Protein AF-A0A8C4QD92-F1 (afdb_monomer)

Structure (mmCIF, N/CA/C/O backbone):
data_AF-A0A8C4QD92-F1
#
_entry.id   AF-A0A8C4QD92-F1
#
loop_
_atom_site.group_PDB
_atom_site.id
_atom_site.type_symbol
_atom_site.label_atom_id
_atom_site.label_alt_id
_atom_site.label_comp_id
_atom_site.label_asym_id
_atom_site.label_entity_id
_atom_site.label_seq_id
_atom_site.pdbx_PDB_ins_code
_atom_site.Cartn_x
_atom_site.Cartn_y
_atom_site.Cartn_z
_atom_site.occupancy
_atom_site.B_iso_or_equiv
_atom_site.auth_seq_id
_atom_site.auth_comp_id
_atom_site.auth_asym_id
_atom_site.auth_atom_id
_atom_site.pdbx_PDB_model_num
ATOM 1 N N . ASN A 1 1 ? 3.332 -25.639 14.637 1.00 60.25 1 ASN A N 1
ATOM 2 C CA . ASN A 1 1 ? 2.388 -25.667 13.501 1.00 60.25 1 ASN A CA 1
ATOM 3 C C . ASN A 1 1 ? 2.164 -24.254 13.019 1.00 60.25 1 ASN A C 1
ATOM 5 O O . ASN A 1 1 ? 1.457 -23.514 13.683 1.00 60.25 1 ASN A O 1
ATOM 9 N N . PHE A 1 2 ? 2.824 -23.865 11.932 1.00 73.25 2 PHE A N 1
ATOM 10 C CA . PHE A 1 2 ? 2.636 -22.544 11.339 1.00 73.25 2 PHE A CA 1
ATOM 11 C C . PHE A 1 2 ? 1.500 -22.615 10.319 1.00 73.25 2 PHE A C 1
ATOM 13 O O . PHE A 1 2 ? 1.429 -23.574 9.551 1.00 73.25 2 PHE A O 1
ATOM 20 N N . ILE A 1 3 ? 0.608 -21.626 10.354 1.00 84.44 3 ILE A N 1
ATOM 21 C CA . ILE A 1 3 ? -0.390 -21.390 9.313 1.00 84.44 3 ILE A CA 1
ATOM 22 C C . ILE A 1 3 ? 0.066 -20.144 8.567 1.00 84.44 3 ILE A C 1
ATOM 24 O O . ILE A 1 3 ? 0.320 -19.115 9.191 1.00 84.44 3 ILE A O 1
ATOM 28 N N . PHE A 1 4 ? 0.165 -20.235 7.246 1.00 88.19 4 PHE A N 1
ATOM 29 C CA . PHE A 1 4 ? 0.486 -19.090 6.401 1.00 88.19 4 PHE A CA 1
ATOM 30 C C . PHE A 1 4 ? -0.757 -18.661 5.641 1.00 88.19 4 PHE A C 1
ATOM 32 O O . PHE A 1 4 ? -1.433 -19.493 5.036 1.00 88.19 4 PHE A O 1
ATOM 39 N N . ARG A 1 5 ? -1.051 -17.361 5.671 1.00 91.75 5 ARG A N 1
ATOM 40 C CA . ARG A 1 5 ? -2.141 -16.769 4.900 1.00 91.75 5 ARG A CA 1
ATOM 41 C C . ARG A 1 5 ? -1.607 -15.661 4.015 1.00 91.75 5 ARG A C 1
ATOM 43 O O . ARG A 1 5 ? -0.788 -14.858 4.456 1.00 91.75 5 ARG A O 1
ATOM 50 N N . PHE A 1 6 ? -2.093 -15.602 2.787 1.00 93.25 6 PHE A N 1
ATOM 51 C CA . PHE A 1 6 ? -1.913 -14.442 1.924 1.00 93.25 6 PHE A CA 1
ATOM 52 C C . PHE A 1 6 ? -3.170 -14.218 1.097 1.00 93.25 6 PHE A C 1
ATOM 54 O O . PHE A 1 6 ? -3.975 -15.130 0.902 1.00 93.25 6 PHE A O 1
ATOM 61 N N . CYS A 1 7 ? -3.346 -12.991 0.625 1.00 94.81 7 CYS A N 1
ATOM 62 C CA . CYS A 1 7 ? -4.471 -12.624 -0.213 1.00 94.81 7 CYS A CA 1
ATOM 63 C C . CYS A 1 7 ? -4.004 -11.900 -1.472 1.00 94.81 7 CYS A C 1
ATOM 65 O O . CYS A 1 7 ? -2.962 -11.243 -1.488 1.00 94.81 7 CYS A O 1
ATOM 67 N N . THR A 1 8 ? -4.791 -12.028 -2.533 1.00 95.06 8 THR A N 1
ATOM 68 C CA . THR A 1 8 ? -4.593 -11.304 -3.789 1.00 95.06 8 THR A CA 1
ATOM 69 C C . THR A 1 8 ? -5.887 -10.599 -4.165 1.00 95.06 8 THR A C 1
ATOM 71 O O . THR A 1 8 ? -6.943 -11.227 -4.128 1.00 95.06 8 THR A O 1
ATOM 74 N N . GLY A 1 9 ? -5.810 -9.326 -4.547 1.00 95.88 9 GLY A N 1
ATOM 75 C CA . GLY A 1 9 ? -6.895 -8.631 -5.242 1.00 95.88 9 GLY A CA 1
ATOM 76 C C . GLY A 1 9 ? -6.758 -8.805 -6.754 1.00 95.88 9 GLY A C 1
ATOM 77 O O . GLY A 1 9 ? -5.636 -8.908 -7.255 1.00 95.88 9 GLY A O 1
ATOM 78 N N . ALA A 1 10 ? -7.879 -8.866 -7.467 1.00 95.00 10 ALA A N 1
ATOM 79 C CA . ALA A 1 10 ? -7.906 -9.106 -8.905 1.00 95.00 10 ALA A CA 1
ATOM 80 C C . ALA A 1 10 ? -8.718 -8.055 -9.683 1.00 95.00 10 ALA A C 1
ATOM 82 O O . ALA A 1 10 ? -9.509 -7.282 -9.133 1.00 95.00 10 ALA A O 1
ATOM 83 N N . GLU A 1 11 ? -8.508 -8.049 -11.001 1.00 95.69 11 GLU A N 1
ATOM 84 C CA . GLU A 1 11 ? -9.207 -7.183 -11.959 1.00 95.69 11 GLU A CA 1
ATOM 85 C C . GLU A 1 11 ? -10.691 -7.557 -12.140 1.00 95.69 11 GLU A C 1
ATOM 87 O O . GLU A 1 11 ? -11.514 -6.737 -12.531 1.00 95.69 11 GLU A O 1
ATOM 92 N N . ASP A 1 12 ? -11.072 -8.789 -11.821 1.00 94.69 12 ASP A N 1
ATOM 93 C CA . ASP A 1 12 ? -12.469 -9.234 -11.858 1.00 94.69 12 ASP A CA 1
ATOM 94 C C . ASP A 1 12 ? -13.274 -8.797 -10.616 1.00 94.69 12 ASP A C 1
ATOM 96 O O . ASP A 1 12 ? -14.457 -9.108 -10.507 1.00 94.69 12 ASP A O 1
ATOM 100 N N . GLY A 1 13 ? -12.652 -8.065 -9.683 1.00 95.25 13 GLY A N 1
ATOM 101 C CA . GLY A 1 13 ? -13.271 -7.664 -8.418 1.00 95.25 13 GLY A CA 1
ATOM 102 C C . GLY A 1 13 ? -13.210 -8.739 -7.328 1.00 95.25 13 GLY A C 1
ATOM 103 O O . GLY A 1 13 ? -13.718 -8.522 -6.226 1.00 95.25 13 GLY A O 1
ATOM 104 N N . SER A 1 14 ? -12.583 -9.888 -7.592 1.00 94.88 14 SER A N 1
ATOM 105 C CA . SER A 1 14 ? -12.405 -10.933 -6.587 1.00 94.88 14 SER A CA 1
ATOM 106 C C . SER A 1 14 ? -11.225 -10.640 -5.659 1.00 94.88 14 SER A C 1
ATOM 108 O O . SER A 1 14 ? -10.196 -10.071 -6.044 1.00 94.88 14 SER A O 1
ATOM 110 N N . ILE A 1 15 ? -11.368 -11.072 -4.408 1.00 96.94 15 ILE A N 1
ATOM 111 C CA . ILE A 1 15 ? -10.251 -11.263 -3.484 1.00 96.94 15 ILE A CA 1
ATOM 112 C C . ILE A 1 15 ? -10.079 -12.762 -3.316 1.00 96.94 15 ILE A C 1
ATOM 114 O O . ILE A 1 15 ? -11.041 -13.466 -3.028 1.00 96.94 15 ILE A O 1
ATOM 118 N N . ARG A 1 16 ? -8.858 -13.264 -3.463 1.00 95.38 16 ARG A N 1
ATOM 119 C CA . ARG A 1 16 ? -8.554 -14.682 -3.243 1.00 95.38 16 ARG A CA 1
ATOM 120 C C . ARG A 1 16 ? -7.705 -14.809 -1.994 1.00 95.38 16 ARG A C 1
ATOM 122 O O . ARG A 1 16 ? -6.626 -14.221 -1.929 1.00 95.38 16 ARG A O 1
ATOM 129 N N . LEU A 1 17 ? -8.215 -15.531 -1.005 1.00 95.38 17 LEU A N 1
ATOM 130 C CA . LEU A 1 17 ? -7.549 -15.852 0.248 1.00 95.38 17 LEU A CA 1
ATOM 131 C C . LEU A 1 17 ? -6.987 -17.266 0.155 1.00 95.38 17 LEU A C 1
ATOM 133 O O . LEU A 1 17 ? -7.710 -18.209 -0.153 1.00 95.38 17 LEU A O 1
ATOM 137 N N . PHE A 1 18 ? -5.705 -17.409 0.460 1.00 93.44 18 PHE A N 1
ATOM 138 C CA . PHE A 1 18 ? -5.024 -18.692 0.491 1.00 93.44 18 PHE A CA 1
ATOM 139 C C . PHE A 1 18 ? -4.562 -18.978 1.913 1.00 93.44 18 PHE A C 1
ATOM 141 O O . PHE A 1 18 ? -3.891 -18.140 2.518 1.00 93.44 18 PHE A O 1
ATOM 148 N N . THR A 1 19 ? -4.898 -20.157 2.436 1.00 90.81 19 THR A N 1
ATOM 149 C CA . THR A 1 19 ? -4.467 -20.630 3.758 1.00 90.81 19 THR A CA 1
ATOM 150 C C . THR A 1 19 ? -3.690 -21.927 3.608 1.00 90.81 19 THR A C 1
ATOM 152 O O . THR A 1 19 ? -4.209 -22.897 3.069 1.00 90.81 19 THR A O 1
ATOM 155 N N . TYR A 1 20 ? -2.462 -21.962 4.119 1.00 89.62 20 TYR A N 1
ATOM 156 C CA . TYR A 1 20 ? -1.594 -23.136 4.100 1.00 89.62 20 TYR A CA 1
ATOM 157 C C . TYR A 1 20 ? -1.368 -23.649 5.513 1.00 89.62 20 TYR A C 1
ATOM 159 O O . TYR A 1 20 ? -0.882 -22.919 6.381 1.00 89.62 20 TYR A O 1
ATOM 167 N N . GLY A 1 21 ? -1.719 -24.915 5.727 1.00 85.50 21 GLY A N 1
ATOM 168 C CA . GLY A 1 21 ? -1.465 -25.612 6.981 1.00 85.50 21 GLY A CA 1
ATOM 169 C C . GLY A 1 21 ? -0.056 -26.221 7.065 1.00 85.50 21 GLY A C 1
ATOM 170 O O . GLY A 1 21 ? 0.696 -26.217 6.089 1.00 85.50 21 GLY A O 1
ATOM 171 N N . PRO A 1 22 ? 0.289 -26.834 8.212 1.00 79.88 22 PRO A N 1
ATOM 172 C CA . PRO A 1 22 ? 1.579 -27.499 8.432 1.00 79.88 22 PRO A CA 1
ATOM 173 C C . PRO A 1 22 ? 1.865 -28.646 7.452 1.00 79.88 22 PRO A C 1
ATOM 175 O O . PRO A 1 22 ? 3.020 -28.972 7.202 1.00 79.88 22 PRO A O 1
ATOM 178 N N . SER A 1 23 ? 0.814 -29.256 6.902 1.00 80.31 23 SER A N 1
ATOM 179 C CA . SER A 1 23 ? 0.865 -30.309 5.882 1.00 80.31 23 SER A CA 1
ATOM 180 C C . SER A 1 23 ? 1.231 -29.798 4.484 1.00 80.31 23 SER A C 1
ATOM 182 O O . SER A 1 23 ? 1.396 -30.606 3.576 1.00 80.31 23 SER A O 1
ATOM 184 N N . GLY A 1 24 ? 1.312 -28.477 4.277 1.00 73.88 24 GLY A N 1
ATOM 185 C CA . GLY A 1 24 ? 1.542 -27.866 2.963 1.00 73.88 24 GLY A CA 1
ATOM 186 C C . GLY A 1 24 ? 0.324 -27.892 2.033 1.00 73.88 24 GLY A C 1
ATOM 187 O O . GLY A 1 24 ? 0.405 -27.406 0.907 1.00 73.88 24 GLY A O 1
ATOM 188 N N . THR A 1 25 ? -0.814 -28.422 2.487 1.00 72.25 25 THR A N 1
ATOM 189 C CA . THR A 1 25 ? -2.081 -28.364 1.751 1.00 72.25 25 THR A CA 1
ATOM 190 C C . THR A 1 25 ? -2.674 -26.965 1.884 1.00 72.25 25 THR A C 1
ATOM 192 O O . THR A 1 25 ? -2.880 -26.481 3.000 1.00 72.25 25 THR A O 1
ATOM 195 N N . GLY A 1 26 ? -2.891 -26.313 0.742 1.00 77.81 26 GLY A N 1
ATOM 196 C CA . GLY A 1 26 ? -3.483 -24.984 0.657 1.00 77.81 26 GLY A CA 1
ATOM 197 C C . GLY A 1 26 ? -4.977 -25.058 0.364 1.00 77.81 26 GLY A C 1
ATOM 198 O O . GLY A 1 26 ? -5.382 -25.768 -0.554 1.00 77.81 26 GLY A O 1
ATOM 199 N N . GLU A 1 27 ? -5.777 -24.304 1.107 1.00 81.62 27 GLU A N 1
ATOM 200 C CA . GLU A 1 27 ? -7.180 -24.039 0.784 1.00 81.62 27 GLU A CA 1
ATOM 201 C C . GLU A 1 27 ? -7.303 -22.624 0.215 1.00 81.62 27 GLU A C 1
ATOM 203 O O . GLU A 1 27 ? -6.711 -21.675 0.740 1.00 81.62 27 GLU A O 1
ATOM 208 N N . GLY A 1 28 ? -8.034 -22.503 -0.893 1.00 88.56 28 GLY A N 1
ATOM 209 C CA . GLY A 1 28 ? -8.314 -21.237 -1.558 1.00 88.56 28 GLY A CA 1
ATOM 210 C C . GLY A 1 28 ? -9.779 -20.864 -1.389 1.00 88.56 28 GLY A C 1
ATOM 211 O O . GLY A 1 28 ? -10.657 -21.684 -1.651 1.00 88.56 28 GLY A O 1
ATOM 212 N N . GLN A 1 29 ? -10.035 -19.625 -0.989 1.00 92.44 29 GLN A N 1
ATOM 213 C CA . GLN A 1 29 ? -11.373 -19.064 -0.885 1.00 92.44 29 GLN A CA 1
ATOM 214 C C . GLN A 1 29 ? -11.468 -17.775 -1.695 1.00 92.44 29 GLN A C 1
ATOM 216 O O . GLN A 1 29 ? -10.584 -16.922 -1.636 1.00 92.44 29 GLN A O 1
ATOM 221 N N . GLU A 1 30 ? -12.563 -17.623 -2.430 1.00 94.12 30 GLU A N 1
ATOM 222 C CA . GLU A 1 30 ? -12.890 -16.384 -3.125 1.00 94.12 30 GLU A CA 1
ATOM 223 C C . GLU A 1 30 ? -13.849 -15.543 -2.274 1.00 94.12 30 GLU A C 1
ATOM 225 O O . GLU A 1 30 ? -14.894 -16.025 -1.834 1.00 94.12 30 GLU A O 1
ATOM 230 N N . LEU A 1 31 ? -13.487 -14.284 -2.033 1.00 94.38 31 LEU A N 1
ATOM 231 C CA . LEU A 1 31 ? -14.323 -13.282 -1.380 1.00 94.38 31 LEU A CA 1
ATOM 232 C C . LEU A 1 31 ? -14.824 -12.330 -2.472 1.00 94.38 31 LEU A C 1
ATOM 234 O O . LEU A 1 31 ? -14.075 -11.498 -2.995 1.00 94.38 31 LEU A O 1
ATOM 238 N N . GLY A 1 32 ? -16.086 -12.505 -2.859 1.00 89.44 32 GLY A N 1
ATOM 239 C CA . GLY A 1 32 ? -16.739 -11.706 -3.891 1.00 89.44 32 GLY A CA 1
ATOM 240 C C . GLY A 1 32 ? -17.463 -10.493 -3.313 1.00 89.44 32 GLY A C 1
ATOM 241 O O . GLY A 1 32 ? -18.055 -10.558 -2.238 1.00 89.44 32 GLY A O 1
ATOM 242 N N . GLY A 1 33 ? -17.467 -9.382 -4.050 1.00 90.44 33 GLY A N 1
ATOM 243 C CA . GLY A 1 33 ? -18.333 -8.239 -3.749 1.00 90.44 33 GLY A CA 1
ATOM 244 C C . GLY A 1 33 ? -17.854 -6.910 -4.315 1.00 90.44 33 GLY A C 1
ATOM 245 O O . GLY A 1 33 ? -18.690 -6.031 -4.543 1.00 90.44 33 GLY A O 1
ATOM 246 N N . HIS A 1 34 ? -16.555 -6.745 -4.584 1.00 97.12 34 HIS A N 1
ATOM 247 C CA . HIS A 1 34 ? -16.123 -5.597 -5.375 1.00 97.12 34 HIS A CA 1
ATOM 248 C C . HIS A 1 34 ? -16.631 -5.729 -6.814 1.00 97.12 34 HIS A C 1
ATOM 250 O O . HIS A 1 34 ? -16.659 -6.818 -7.379 1.00 97.12 34 HIS A O 1
ATOM 256 N N . ARG A 1 35 ? -17.083 -4.615 -7.398 1.00 97.12 35 ARG A N 1
ATOM 257 C CA . ARG A 1 35 ? -17.650 -4.592 -8.766 1.00 97.12 35 ARG A CA 1
ATOM 258 C C . ARG A 1 35 ? -16.629 -4.267 -9.855 1.00 97.12 35 ARG A C 1
ATOM 260 O O . ARG A 1 35 ? -16.933 -4.421 -11.031 1.00 97.12 35 ARG A O 1
ATOM 267 N N . PHE A 1 36 ? -15.465 -3.768 -9.455 1.00 97.12 36 PHE A N 1
ATOM 268 C CA . PHE A 1 36 ? -14.344 -3.395 -10.315 1.00 97.12 36 PHE A CA 1
ATOM 269 C C . PHE A 1 36 ? -13.033 -3.771 -9.614 1.00 97.12 36 PHE A C 1
ATOM 271 O O . PHE A 1 36 ? -13.064 -4.379 -8.544 1.00 97.12 36 PHE A O 1
ATOM 278 N N . PHE A 1 37 ? -11.903 -3.378 -10.204 1.00 97.62 37 PHE A N 1
ATOM 279 C CA . PHE A 1 37 ? -10.550 -3.695 -9.747 1.00 97.62 37 PHE A CA 1
ATOM 280 C C . PHE A 1 37 ? -10.378 -3.539 -8.237 1.00 97.62 37 PHE A C 1
ATOM 282 O O . PHE A 1 37 ? -10.659 -2.475 -7.676 1.00 97.62 37 PHE A O 1
ATOM 289 N N . VAL A 1 38 ? -9.887 -4.600 -7.591 1.00 98.38 38 VAL A N 1
ATOM 290 C CA . VAL A 1 38 ? -9.432 -4.541 -6.202 1.00 98.38 38 VAL A CA 1
ATOM 291 C C . VAL A 1 38 ? -8.002 -4.021 -6.199 1.00 98.38 38 VAL A C 1
ATOM 293 O O . VAL A 1 38 ? -7.074 -4.715 -6.609 1.00 98.38 38 VAL A O 1
ATOM 296 N N . ASN A 1 39 ? -7.822 -2.794 -5.723 1.00 97.50 39 ASN A N 1
ATOM 297 C CA . ASN A 1 39 ? -6.541 -2.096 -5.788 1.00 97.50 39 ASN A CA 1
ATOM 298 C C . ASN A 1 39 ? -5.635 -2.425 -4.597 1.00 97.50 39 ASN A C 1
ATOM 300 O O . ASN A 1 39 ? -4.413 -2.436 -4.734 1.00 97.50 39 ASN A O 1
ATOM 304 N N . ALA A 1 40 ? -6.214 -2.685 -3.422 1.00 97.62 40 ALA A N 1
ATOM 305 C CA . ALA A 1 40 ? -5.450 -3.043 -2.234 1.00 97.62 40 ALA A CA 1
ATOM 306 C C . ALA A 1 40 ? -6.253 -3.918 -1.271 1.00 97.62 40 ALA A C 1
ATOM 308 O O . ALA A 1 40 ? -7.476 -3.807 -1.165 1.00 97.62 40 ALA A O 1
ATOM 309 N N . VAL A 1 41 ? -5.518 -4.758 -0.545 1.00 97.50 41 VAL A N 1
ATOM 310 C CA . VAL A 1 41 ? -6.004 -5.648 0.510 1.00 97.50 41 VAL A CA 1
ATOM 311 C C . VAL A 1 41 ? -5.030 -5.598 1.687 1.00 97.50 41 VAL A C 1
ATOM 313 O O . VAL A 1 41 ? -3.817 -5.532 1.481 1.00 97.50 41 VAL A O 1
ATOM 316 N N . ALA A 1 42 ? -5.542 -5.613 2.916 1.00 96.19 42 ALA A N 1
ATOM 317 C CA . ALA A 1 42 ? -4.732 -5.579 4.131 1.00 96.19 42 ALA A CA 1
ATOM 318 C C . ALA A 1 42 ? -5.343 -6.454 5.229 1.00 96.19 42 ALA A C 1
ATOM 320 O O . ALA A 1 42 ? -6.520 -6.308 5.563 1.00 96.19 42 ALA A O 1
ATOM 321 N N . PHE A 1 43 ? -4.530 -7.330 5.819 1.00 95.81 43 PHE A N 1
ATOM 322 C CA . PHE A 1 43 ? -4.911 -8.067 7.022 1.00 95.81 43 PHE A CA 1
ATOM 323 C C . PHE A 1 43 ? -4.933 -7.144 8.238 1.00 95.81 43 PHE A C 1
ATOM 325 O O . PHE A 1 43 ? -4.095 -6.249 8.368 1.00 95.81 43 PHE A O 1
ATOM 332 N N . GLU A 1 44 ? -5.891 -7.397 9.121 1.00 94.19 44 GLU A N 1
ATOM 333 C CA . GLU A 1 44 ? -5.915 -6.849 10.472 1.00 94.19 44 GLU A CA 1
ATOM 334 C C . GLU A 1 44 ? -4.648 -7.317 11.223 1.00 94.19 44 GLU A C 1
ATOM 336 O O . GLU A 1 44 ? -4.319 -8.503 11.172 1.00 94.19 44 GLU A O 1
ATOM 341 N N . PRO A 1 45 ? -3.870 -6.407 11.832 1.00 89.12 45 PRO A N 1
ATOM 342 C CA . PRO A 1 45 ? -2.489 -6.689 12.221 1.00 89.12 45 PRO A CA 1
ATOM 343 C C . PRO A 1 45 ? -2.335 -7.447 13.545 1.00 89.12 45 PRO A C 1
ATOM 345 O O . PRO A 1 45 ? -1.246 -7.959 13.795 1.00 89.12 45 PRO A O 1
ATOM 348 N N . THR A 1 46 ? -3.367 -7.505 14.392 1.00 87.06 46 THR A N 1
ATOM 349 C CA . THR A 1 46 ? -3.293 -8.105 15.735 1.00 87.06 46 THR A CA 1
ATOM 350 C C . THR A 1 46 ? -3.591 -9.598 15.686 1.00 87.06 46 THR A C 1
ATOM 352 O O . THR A 1 46 ? -2.733 -10.410 16.021 1.00 87.06 46 THR A O 1
ATOM 355 N N . GLU A 1 47 ? -4.789 -9.970 15.233 1.00 87.25 47 GLU A N 1
ATOM 356 C CA . GLU A 1 47 ? -5.266 -11.359 15.218 1.00 87.25 47 GLU A CA 1
ATOM 357 C C . GLU A 1 47 ? -5.267 -11.955 13.801 1.00 87.25 47 GLU A C 1
ATOM 359 O O . GLU A 1 47 ? -5.329 -13.176 13.624 1.00 87.25 47 GLU A O 1
ATOM 364 N N . GLY A 1 48 ? -5.224 -11.111 12.764 1.00 90.25 48 GLY A N 1
ATOM 365 C CA . GLY A 1 48 ? -5.208 -11.549 11.369 1.00 90.25 48 GLY A CA 1
ATOM 366 C C . GLY A 1 48 ? -6.511 -12.210 10.928 1.00 90.25 48 GLY A C 1
ATOM 367 O O . 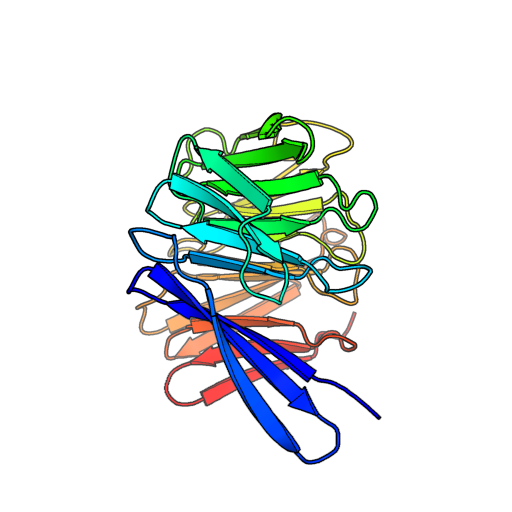GLY A 1 48 ? -6.499 -12.985 9.972 1.00 90.25 48 GLY A O 1
ATOM 368 N N . GLN A 1 49 ? -7.619 -11.942 11.628 1.00 91.62 49 GLN A N 1
ATOM 369 C CA . GLN A 1 49 ? -8.930 -12.573 11.395 1.00 91.62 49 GLN A CA 1
ATOM 370 C C . GLN A 1 49 ? -9.843 -11.754 10.480 1.00 91.62 49 GLN A C 1
ATOM 372 O O . GLN A 1 49 ? -10.940 -12.195 10.129 1.00 91.62 49 GLN A O 1
ATOM 377 N N . GLN A 1 50 ? -9.411 -10.549 10.117 1.00 94.69 50 GLN A N 1
ATOM 378 C CA . GLN A 1 50 ? -10.152 -9.663 9.236 1.00 94.69 50 GLN A CA 1
ATOM 379 C C . GLN A 1 50 ? -9.269 -9.168 8.094 1.00 94.69 50 GLN A C 1
ATOM 3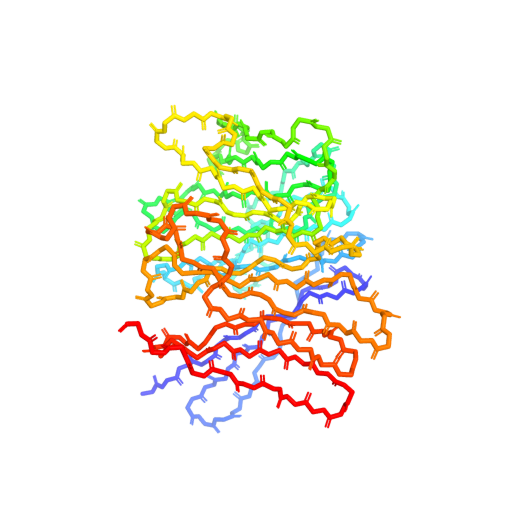81 O O . GLN A 1 50 ? -8.047 -9.059 8.216 1.00 94.69 50 GLN A O 1
ATOM 386 N N . LEU A 1 51 ? -9.917 -8.863 6.977 1.00 96.62 51 LEU A N 1
ATOM 387 C CA . LEU A 1 51 ? -9.323 -8.251 5.799 1.00 96.62 51 LEU A CA 1
ATOM 388 C C . LEU A 1 51 ? -10.046 -6.944 5.507 1.00 96.62 51 LEU A C 1
ATOM 390 O O . LEU A 1 51 ? -11.272 -6.904 5.507 1.00 96.62 51 LEU A O 1
ATOM 394 N N . ALA A 1 52 ? -9.293 -5.895 5.209 1.00 97.38 52 ALA A N 1
ATOM 395 C CA . ALA A 1 52 ? -9.811 -4.681 4.600 1.00 97.38 52 ALA A CA 1
ATOM 396 C C . ALA A 1 52 ? -9.437 -4.673 3.119 1.00 97.38 52 ALA A C 1
ATOM 398 O O . ALA A 1 52 ? -8.324 -5.061 2.758 1.00 97.38 52 ALA A O 1
ATOM 399 N N . SER A 1 53 ? -10.341 -4.215 2.262 1.00 98.25 53 SER A N 1
ATOM 400 C CA . SER A 1 53 ? -10.084 -4.067 0.833 1.00 98.25 53 SER A CA 1
ATOM 401 C C . SER A 1 53 ? -10.673 -2.782 0.280 1.00 98.25 53 SER A C 1
ATOM 403 O O . SER A 1 53 ? -11.665 -2.261 0.796 1.00 98.25 53 SER A O 1
ATOM 405 N N . VAL A 1 54 ? -10.050 -2.273 -0.779 1.00 98.38 54 VAL A N 1
ATOM 406 C CA . VAL A 1 54 ? -10.511 -1.093 -1.516 1.00 98.38 54 VAL A CA 1
ATOM 407 C C . VAL A 1 54 ? -10.318 -1.282 -3.014 1.00 98.38 54 VAL A C 1
ATOM 409 O O . VAL A 1 54 ? -9.409 -1.994 -3.448 1.00 98.38 54 VAL A O 1
ATOM 412 N N . GLY A 1 55 ? -11.157 -0.621 -3.810 1.00 97.81 55 GLY A N 1
ATOM 413 C CA . GLY A 1 55 ? -11.121 -0.762 -5.261 1.00 97.81 55 GLY A CA 1
ATOM 414 C C . GLY A 1 55 ? -11.711 0.406 -6.043 1.00 97.81 55 GLY A C 1
ATOM 415 O O . GLY A 1 55 ? -12.145 1.425 -5.490 1.00 97.81 55 GLY A O 1
ATOM 416 N N . ASP A 1 56 ? -11.749 0.227 -7.362 1.00 98.12 56 ASP A N 1
ATOM 417 C CA . ASP A 1 56 ? -12.274 1.202 -8.326 1.00 98.12 56 ASP A CA 1
ATOM 418 C C . ASP A 1 56 ? -13.803 1.325 -8.305 1.00 98.12 56 ASP A C 1
ATOM 420 O O . ASP A 1 56 ? -14.373 2.274 -8.844 1.00 98.12 56 ASP A O 1
ATOM 424 N N . ASP A 1 57 ? -14.486 0.426 -7.598 1.00 97.88 57 ASP A N 1
ATOM 425 C CA . ASP A 1 57 ? -15.910 0.567 -7.292 1.00 97.88 57 ASP A CA 1
ATOM 426 C C . ASP A 1 57 ? -16.216 1.595 -6.207 1.00 97.88 57 ASP A C 1
ATOM 428 O O . ASP A 1 57 ? -17.393 1.810 -5.900 1.00 97.88 57 ASP A O 1
ATOM 432 N N . ARG A 1 58 ? -15.173 2.276 -5.708 1.00 97.69 58 ARG A N 1
ATOM 433 C CA . ARG A 1 58 ? -15.251 3.335 -4.701 1.00 97.69 58 ARG A CA 1
ATOM 434 C C . ARG A 1 58 ? -15.905 2.826 -3.426 1.00 97.69 58 ARG A C 1
ATOM 436 O O . ARG A 1 58 ? -16.717 3.516 -2.818 1.00 97.69 58 ARG A O 1
ATOM 443 N N . THR A 1 59 ? -15.565 1.607 -3.030 1.00 97.50 59 THR A N 1
ATOM 444 C CA . THR A 1 59 ? -15.968 1.049 -1.742 1.00 97.50 59 THR A CA 1
ATOM 445 C C . THR A 1 59 ? -14.748 0.630 -0.943 1.00 97.50 59 THR A C 1
ATOM 447 O O . THR A 1 59 ? -13.721 0.239 -1.504 1.00 97.50 59 THR A O 1
ATOM 450 N N . CYS A 1 60 ? -14.874 0.719 0.377 1.00 97.44 60 CYS A N 1
ATOM 451 C CA . CYS A 1 60 ? -14.043 -0.039 1.292 1.00 97.44 60 CYS A CA 1
ATOM 452 C C . CYS A 1 60 ? -14.894 -1.138 1.919 1.00 97.44 60 CYS A C 1
ATOM 454 O O . CYS A 1 60 ? -16.046 -0.902 2.297 1.00 97.44 60 CYS A O 1
ATOM 456 N N . ARG A 1 61 ? -14.338 -2.346 1.990 1.00 97.44 61 ARG A N 1
ATOM 457 C CA . ARG A 1 61 ? -15.017 -3.530 2.513 1.00 97.44 61 ARG A CA 1
ATOM 458 C C . ARG A 1 61 ? -14.166 -4.191 3.580 1.00 97.44 61 ARG A C 1
ATOM 460 O O . ARG A 1 61 ? -12.952 -4.298 3.421 1.00 97.44 61 ARG A O 1
ATOM 467 N N . ILE A 1 62 ? -14.826 -4.645 4.639 1.00 96.94 62 ILE A N 1
ATOM 468 C CA . ILE A 1 62 ? -14.232 -5.441 5.709 1.00 96.94 62 ILE A CA 1
ATOM 469 C C . ILE A 1 62 ? -14.801 -6.849 5.633 1.00 96.94 62 ILE A C 1
ATOM 471 O O . ILE A 1 62 ? -16.019 -7.025 5.548 1.00 96.94 62 ILE A O 1
ATOM 475 N N . TRP A 1 63 ? -13.918 -7.835 5.684 1.00 96.19 63 TRP A N 1
ATOM 476 C CA . TRP A 1 63 ? -14.236 -9.248 5.547 1.00 96.19 63 TRP A CA 1
ATOM 477 C C . TRP A 1 63 ? -13.735 -10.015 6.755 1.00 96.19 63 TRP A C 1
ATOM 479 O O . TRP A 1 63 ? -12.640 -9.752 7.249 1.00 96.19 63 TRP A O 1
ATOM 489 N N . THR A 1 64 ? -14.499 -11.000 7.192 1.00 94.69 64 THR A N 1
ATOM 490 C CA . THR A 1 64 ? -13.962 -12.137 7.939 1.00 94.69 64 THR A CA 1
ATOM 491 C C . THR A 1 64 ? -13.272 -13.115 6.990 1.00 94.69 64 THR A C 1
ATOM 493 O O . THR A 1 64 ? -13.508 -13.115 5.779 1.00 94.69 64 THR A O 1
ATOM 496 N N . LEU A 1 65 ? -12.415 -13.978 7.539 1.00 91.50 65 LEU A N 1
ATOM 497 C CA . LEU A 1 65 ? -11.704 -14.984 6.743 1.00 91.50 65 LEU A CA 1
ATOM 498 C C . LEU A 1 65 ? -12.604 -16.077 6.157 1.00 91.50 65 LEU A C 1
ATOM 500 O O . LEU A 1 65 ? -12.174 -16.742 5.228 1.00 91.50 65 LEU A O 1
ATOM 504 N N . ASP A 1 66 ? -13.821 -16.256 6.672 1.00 90.00 66 ASP A N 1
ATOM 505 C CA . ASP A 1 66 ? -14.834 -17.164 6.116 1.00 90.00 66 ASP A CA 1
ATOM 506 C C . ASP A 1 66 ? -15.643 -16.522 4.970 1.00 90.00 66 ASP A C 1
ATOM 508 O O . ASP A 1 66 ? -16.560 -17.146 4.437 1.00 90.00 66 ASP A O 1
ATOM 512 N N . GLY A 1 67 ? -15.286 -15.305 4.541 1.00 89.00 67 GLY A N 1
ATOM 513 C CA . GLY A 1 67 ? -15.863 -14.632 3.374 1.00 89.00 67 GLY A CA 1
ATOM 514 C C . GLY A 1 67 ? -17.100 -13.790 3.643 1.00 89.00 67 GLY A C 1
ATOM 515 O O . GLY A 1 67 ? -17.690 -13.265 2.697 1.00 89.00 67 GLY A O 1
ATOM 516 N N . VAL A 1 68 ? -17.480 -13.591 4.905 1.00 93.00 68 VAL A N 1
ATOM 517 C CA . VAL A 1 68 ? -18.575 -12.680 5.251 1.00 93.00 68 VAL A CA 1
ATOM 518 C C . VAL A 1 68 ? -18.088 -11.230 5.211 1.00 93.00 68 VAL A C 1
ATOM 520 O O . VAL A 1 68 ? -17.115 -10.851 5.861 1.00 93.00 68 VAL A O 1
ATOM 523 N N . SER A 1 69 ? -18.794 -10.377 4.465 1.00 93.44 69 SER A N 1
ATOM 524 C CA . SER A 1 69 ? -18.569 -8.929 4.516 1.00 93.44 69 SER A CA 1
ATOM 525 C C . SER A 1 69 ? -19.210 -8.358 5.786 1.00 93.44 69 SER A C 1
ATOM 527 O O . SER A 1 69 ? -20.434 -8.302 5.892 1.00 93.44 69 SER A O 1
ATOM 529 N N . LYS A 1 70 ? -18.388 -7.943 6.758 1.00 93.38 70 LYS A N 1
ATOM 530 C CA . LYS A 1 70 ? -18.842 -7.328 8.020 1.00 93.38 70 LYS A CA 1
ATOM 531 C C . LYS A 1 70 ? -19.269 -5.878 7.848 1.00 93.38 70 LYS A C 1
ATOM 533 O O . LYS A 1 70 ? -20.174 -5.417 8.532 1.00 93.38 70 LYS A O 1
ATOM 538 N N . ALA A 1 71 ? -18.577 -5.158 6.973 1.00 93.62 71 ALA A N 1
ATOM 539 C CA . ALA A 1 71 ? -18.848 -3.759 6.698 1.00 93.62 71 ALA A CA 1
ATOM 540 C C . ALA A 1 71 ? -18.542 -3.443 5.237 1.00 93.62 71 ALA A C 1
ATOM 542 O O . ALA A 1 71 ? -17.623 -4.003 4.633 1.00 93.62 71 ALA A O 1
ATOM 543 N N . CYS A 1 72 ? -19.311 -2.517 4.679 1.00 95.00 72 CYS A N 1
ATOM 544 C CA . CYS A 1 72 ? -19.097 -1.968 3.353 1.00 95.00 72 CYS A CA 1
ATOM 545 C C . CYS A 1 72 ? -19.566 -0.519 3.368 1.00 95.00 72 CYS A C 1
ATOM 547 O O . CYS A 1 72 ? -20.745 -0.259 3.611 1.00 95.00 72 CYS A O 1
ATOM 549 N N . PHE A 1 73 ? -18.665 0.416 3.088 1.00 95.38 73 PHE A N 1
ATOM 550 C CA . PHE A 1 73 ? -18.998 1.836 3.051 1.00 95.38 73 PHE A CA 1
ATOM 551 C C . PHE A 1 73 ? -18.440 2.510 1.791 1.00 95.38 73 PHE A C 1
ATOM 553 O O . PHE A 1 73 ? -17.421 2.073 1.239 1.00 95.38 73 PHE A O 1
ATOM 560 N N . PRO A 1 74 ? -19.135 3.544 1.282 1.00 96.19 74 PRO A N 1
ATOM 561 C CA . PRO A 1 74 ? -18.720 4.240 0.077 1.00 96.19 74 PRO A CA 1
ATOM 562 C C . PRO A 1 74 ? -17.523 5.157 0.348 1.00 96.19 74 PRO A C 1
ATOM 564 O O . PRO A 1 74 ? -17.446 5.846 1.365 1.00 96.19 74 PRO A O 1
ATOM 567 N N . LEU A 1 75 ? -16.618 5.205 -0.620 1.00 96.75 75 LEU A N 1
ATOM 568 C CA . LEU A 1 75 ? -15.525 6.163 -0.714 1.00 96.75 75 LEU A CA 1
ATOM 569 C C . LEU A 1 75 ? -15.918 7.288 -1.672 1.00 96.75 75 LEU A C 1
ATOM 571 O O . LEU A 1 75 ? -16.755 7.115 -2.564 1.00 96.75 75 LEU A O 1
ATOM 575 N N . LYS A 1 76 ? -15.290 8.457 -1.520 1.00 95.81 76 LYS A N 1
ATOM 576 C CA . LYS A 1 76 ? -15.557 9.590 -2.419 1.00 95.81 76 LYS A CA 1
ATOM 577 C C . LYS A 1 76 ? -14.962 9.331 -3.809 1.00 95.81 76 LYS A C 1
ATOM 579 O O . LYS A 1 76 ? -15.585 9.640 -4.827 1.00 95.81 76 LYS A O 1
ATOM 584 N N . PHE A 1 77 ? -13.782 8.724 -3.845 1.00 96.69 77 PHE A N 1
ATOM 585 C CA . PHE A 1 77 ? -13.044 8.341 -5.043 1.00 96.69 77 PHE A CA 1
ATOM 586 C C . PHE A 1 77 ? -12.501 6.912 -4.914 1.00 96.69 77 PHE A C 1
ATOM 588 O O . PHE A 1 77 ? -12.657 6.269 -3.879 1.00 96.69 77 PHE A O 1
ATOM 595 N N . SER A 1 78 ? -11.889 6.387 -5.981 1.00 97.81 78 SER A N 1
ATOM 596 C CA . SER A 1 78 ? -11.315 5.036 -5.965 1.00 97.81 78 SER A CA 1
ATOM 597 C C . SER A 1 78 ? -10.257 4.916 -4.873 1.00 97.81 78 SER A C 1
ATOM 599 O O . SER A 1 78 ? -9.335 5.737 -4.820 1.00 97.81 78 SER A O 1
ATOM 601 N N . GLY A 1 79 ? -10.374 3.896 -4.026 1.00 97.88 79 GLY A N 1
ATOM 602 C CA . GLY A 1 79 ? -9.346 3.590 -3.038 1.00 97.88 79 GLY A CA 1
ATOM 603 C C . GLY A 1 79 ? -8.162 2.897 -3.707 1.00 97.88 79 GLY A C 1
ATOM 604 O O . GLY A 1 79 ? -8.357 2.018 -4.544 1.00 97.88 79 GLY A O 1
ATOM 605 N N . ILE A 1 80 ? -6.944 3.307 -3.364 1.00 97.81 80 ILE A N 1
ATOM 606 C CA . ILE A 1 80 ? -5.690 2.802 -3.953 1.00 97.81 80 ILE A CA 1
ATOM 607 C C . ILE A 1 80 ? -4.799 2.081 -2.938 1.00 97.81 80 ILE A C 1
ATOM 609 O O . ILE A 1 80 ? -3.904 1.334 -3.317 1.00 97.81 80 ILE A O 1
ATOM 613 N N . SER A 1 81 ? -5.005 2.331 -1.646 1.00 97.88 81 SER A N 1
ATOM 614 C CA . SER A 1 81 ? -4.277 1.696 -0.549 1.00 97.88 81 SER A CA 1
ATOM 615 C C . SER A 1 81 ? -5.158 1.707 0.692 1.00 97.88 81 SER A C 1
ATOM 617 O O . SER A 1 81 ? -5.947 2.635 0.883 1.00 97.88 81 SER A O 1
ATOM 619 N N . VAL A 1 82 ? -5.026 0.685 1.528 1.00 97.69 82 VAL A N 1
ATOM 620 C CA . VAL A 1 82 ? -5.742 0.566 2.799 1.00 97.69 82 VAL A CA 1
ATOM 621 C C . VAL A 1 82 ? -4.819 -0.030 3.853 1.00 97.69 82 VAL A C 1
ATOM 623 O O . VAL A 1 82 ? -3.989 -0.884 3.537 1.00 97.69 82 VAL A O 1
ATOM 626 N N . CYS A 1 83 ? -4.947 0.409 5.100 1.00 95.25 83 CYS A N 1
ATOM 627 C CA . CYS A 1 83 ? -4.375 -0.284 6.248 1.00 95.25 83 CYS A CA 1
ATOM 628 C C . CYS A 1 83 ? -5.242 -0.131 7.486 1.00 95.25 83 CYS A C 1
ATOM 630 O O . CYS A 1 83 ? -6.089 0.752 7.578 1.00 95.25 83 CYS A O 1
ATOM 632 N N . TRP A 1 84 ? -4.943 -0.963 8.467 1.00 94.44 84 TRP A N 1
ATOM 633 C CA . TRP A 1 84 ? -5.454 -0.850 9.820 1.00 94.44 84 TRP A CA 1
ATOM 634 C C . TRP A 1 84 ? -4.525 0.033 10.646 1.00 94.44 84 TRP A C 1
ATOM 636 O O . TRP A 1 84 ? -3.309 0.024 10.420 1.00 94.44 84 TRP A O 1
ATOM 646 N N . LEU A 1 85 ? -5.072 0.772 11.610 1.00 90.81 85 LEU A N 1
ATOM 647 C CA . LEU A 1 85 ? -4.243 1.314 12.679 1.00 90.81 85 LEU A CA 1
ATOM 648 C C . LEU A 1 85 ? -3.900 0.181 13.639 1.00 90.81 85 LEU A C 1
ATOM 650 O O . LEU A 1 85 ? -4.769 -0.424 14.253 1.00 90.81 85 LEU A O 1
ATOM 654 N N . SER A 1 86 ? -2.613 -0.107 13.785 1.00 83.94 86 SER A N 1
ATOM 655 C CA . SER A 1 86 ? -2.137 -1.186 14.655 1.00 83.94 86 SER A CA 1
ATOM 656 C C . SER A 1 86 ? -2.414 -0.945 16.141 1.00 83.94 86 SER A C 1
ATOM 658 O O . SER A 1 86 ? -2.486 -1.898 16.906 1.00 83.94 86 SER A O 1
ATOM 660 N N . ASN A 1 87 ? -2.576 0.311 16.561 1.00 85.38 87 ASN A N 1
ATOM 661 C CA . ASN A 1 87 ? -2.949 0.677 17.927 1.00 85.38 87 ASN A CA 1
ATOM 662 C C . ASN A 1 87 ? -4.469 0.759 18.149 1.00 85.38 87 ASN A C 1
ATOM 664 O O . ASN A 1 87 ? -4.890 0.942 19.288 1.00 85.38 87 ASN A O 1
ATOM 668 N N . ASP A 1 88 ? -5.272 0.672 17.088 1.00 88.50 88 ASP A N 1
ATOM 669 C CA . ASP A 1 88 ? -6.731 0.765 17.143 1.00 88.50 88 ASP A CA 1
ATOM 670 C C . ASP A 1 88 ? -7.343 0.028 15.933 1.00 88.50 88 ASP A C 1
ATOM 672 O O . ASP A 1 88 ? -7.586 0.643 14.888 1.00 88.50 88 ASP A O 1
ATOM 676 N N . PRO A 1 89 ? -7.555 -1.298 16.034 1.00 85.94 89 PRO A N 1
ATOM 677 C CA . PRO A 1 89 ? -8.024 -2.115 14.919 1.00 85.94 89 PRO A CA 1
ATOM 678 C C . PRO A 1 89 ? -9.476 -1.812 14.522 1.00 85.94 89 PRO A C 1
ATOM 680 O O . PRO A 1 89 ? -9.929 -2.305 13.498 1.00 85.94 89 PRO A O 1
ATOM 683 N N . ASP A 1 90 ? -10.208 -0.969 15.251 1.00 90.94 90 ASP A N 1
ATOM 684 C CA . ASP A 1 90 ? -11.520 -0.482 14.808 1.00 90.94 90 ASP A CA 1
ATOM 685 C C . ASP A 1 90 ? -11.403 0.724 13.863 1.00 90.94 90 ASP A C 1
ATOM 687 O O . ASP A 1 90 ? -12.412 1.283 13.421 1.00 90.94 90 ASP A O 1
ATOM 691 N N . LYS A 1 91 ? -10.176 1.131 13.517 1.00 93.12 91 LYS A N 1
ATOM 692 C CA . LYS A 1 91 ? -9.901 2.228 12.594 1.00 93.12 91 LYS A CA 1
ATOM 693 C C . LYS A 1 91 ? -9.013 1.795 11.442 1.00 93.12 91 LYS A C 1
ATOM 695 O O . LYS A 1 91 ? -8.037 1.060 11.597 1.00 93.12 91 LYS A O 1
ATOM 700 N N . ILE A 1 92 ? -9.325 2.334 10.269 1.00 95.69 92 ILE A N 1
ATOM 701 C CA . ILE A 1 92 ? -8.564 2.074 9.048 1.00 95.69 92 ILE A CA 1
ATOM 702 C C . ILE A 1 92 ? -8.222 3.371 8.327 1.00 95.69 92 ILE A C 1
ATOM 704 O O . ILE A 1 92 ? -9.004 4.322 8.319 1.00 95.69 92 ILE A O 1
ATOM 708 N N . LEU A 1 93 ? -7.059 3.400 7.687 1.00 96.69 93 LEU A N 1
ATOM 709 C CA . LEU A 1 93 ? -6.679 4.453 6.758 1.00 96.69 93 LEU A CA 1
ATOM 710 C C . LEU A 1 93 ? -6.923 3.976 5.335 1.00 96.69 93 LEU A C 1
ATOM 712 O O . LEU A 1 93 ? -6.511 2.882 4.955 1.00 96.69 93 LEU A O 1
ATOM 716 N N . VAL A 1 94 ? -7.561 4.822 4.536 1.00 98.19 94 VAL A N 1
ATOM 717 C CA . VAL A 1 94 ? -7.792 4.594 3.112 1.00 98.19 94 VAL A CA 1
ATOM 718 C C . VAL A 1 94 ? -7.194 5.754 2.338 1.00 98.19 94 VAL A C 1
ATOM 720 O O . VAL A 1 94 ? -7.569 6.906 2.542 1.00 98.19 94 VAL A O 1
ATOM 723 N N . ALA A 1 95 ? -6.275 5.450 1.428 1.00 98.06 95 ALA A N 1
ATOM 724 C CA . ALA A 1 95 ? -5.787 6.412 0.454 1.00 98.06 95 ALA A CA 1
ATOM 725 C C . ALA A 1 95 ? -6.656 6.349 -0.799 1.00 98.06 95 ALA A C 1
ATOM 727 O O . ALA A 1 95 ? -6.849 5.279 -1.376 1.00 98.06 95 ALA A O 1
ATOM 728 N N . GLU A 1 96 ? -7.149 7.497 -1.238 1.00 97.69 96 GLU A N 1
ATOM 729 C CA . GLU A 1 96 ? -7.981 7.641 -2.422 1.00 97.69 96 GLU A CA 1
ATOM 730 C C . GLU A 1 96 ? -7.228 8.365 -3.541 1.00 97.69 96 GLU A C 1
ATOM 732 O O . GLU A 1 96 ? -6.466 9.311 -3.318 1.00 97.69 96 GLU A O 1
ATOM 737 N N . LYS A 1 97 ? -7.493 7.949 -4.782 1.00 96.19 97 LYS A N 1
ATOM 738 C CA . LYS A 1 97 ? -6.798 8.416 -5.993 1.00 96.19 97 LYS A CA 1
ATOM 739 C C . LYS A 1 97 ? -6.796 9.941 -6.161 1.00 96.19 97 LYS A C 1
ATOM 741 O O . LYS A 1 97 ? -5.853 10.504 -6.711 1.00 96.19 97 LYS A O 1
ATOM 746 N N . ALA A 1 98 ? -7.835 10.616 -5.674 1.00 95.38 98 ALA A N 1
ATOM 747 C CA . ALA A 1 98 ? -8.014 12.058 -5.828 1.00 95.38 98 ALA A CA 1
ATOM 748 C C . ALA A 1 98 ? -7.172 12.925 -4.876 1.00 95.38 98 ALA A C 1
ATOM 750 O O . ALA A 1 98 ? -7.436 14.120 -4.786 1.00 95.38 98 ALA A O 1
ATOM 751 N N . GLY A 1 99 ? -6.191 12.362 -4.164 1.00 94.81 99 GLY A N 1
ATOM 752 C CA . GLY A 1 99 ? -5.316 13.175 -3.313 1.00 94.81 99 GLY A CA 1
ATOM 753 C C . GLY A 1 99 ? -5.699 13.204 -1.839 1.00 94.81 99 GLY A C 1
ATOM 754 O O . GLY A 1 99 ? -5.268 14.096 -1.116 1.00 94.81 99 GLY A O 1
ATOM 755 N N . VAL A 1 100 ? -6.543 12.277 -1.382 1.00 95.75 100 VAL A N 1
ATOM 756 C CA . VAL A 1 100 ? -7.022 12.295 0.004 1.00 95.75 100 VAL A CA 1
ATOM 757 C C . VAL A 1 100 ? -6.745 10.965 0.667 1.00 95.75 100 VAL A C 1
ATOM 759 O O . VAL A 1 100 ? -7.093 9.915 0.136 1.00 95.75 100 VAL A O 1
ATOM 762 N N . VAL A 1 101 ? -6.160 11.019 1.853 1.00 97.06 101 VAL A N 1
ATOM 763 C CA . VAL A 1 101 ? -6.113 9.899 2.785 1.00 97.06 101 VAL A CA 1
ATOM 764 C C . VAL A 1 101 ? -7.148 10.145 3.870 1.00 97.06 101 VAL A C 1
ATOM 766 O O . VAL A 1 101 ? -7.169 11.218 4.461 1.00 97.06 101 VAL A O 1
ATOM 769 N N . ARG A 1 102 ? -8.001 9.168 4.159 1.00 96.06 102 ARG A N 1
ATOM 770 C CA . ARG A 1 102 ? -9.024 9.276 5.201 1.00 96.06 102 ARG A CA 1
ATOM 771 C C . ARG A 1 102 ? -8.850 8.209 6.259 1.00 96.06 102 ARG A C 1
ATOM 773 O O . ARG A 1 102 ? -8.629 7.046 5.937 1.00 96.06 102 ARG A O 1
ATOM 780 N N . LEU A 1 103 ? -8.997 8.623 7.509 1.00 95.25 103 LEU A N 1
ATOM 781 C CA . LEU A 1 103 ? -9.145 7.738 8.654 1.00 95.25 103 LEU A CA 1
ATOM 782 C C . LEU A 1 103 ? -10.630 7.457 8.851 1.00 95.25 103 LEU A C 1
ATOM 784 O O . LEU A 1 103 ? -11.397 8.402 9.015 1.00 95.25 103 LEU A O 1
ATOM 788 N N . TYR A 1 104 ? -11.030 6.194 8.868 1.00 95.62 104 TYR A N 1
ATOM 789 C CA . TYR A 1 104 ? -12.410 5.768 9.085 1.00 95.62 104 TYR A CA 1
ATOM 790 C C . TYR A 1 104 ? -12.558 5.031 10.412 1.00 95.62 104 TYR A C 1
ATOM 792 O O . TYR A 1 104 ? -11.676 4.261 10.789 1.00 95.62 104 TYR A O 1
ATOM 800 N N . SER A 1 105 ? -13.697 5.239 11.077 1.00 93.94 105 SER A N 1
ATOM 801 C CA . SER A 1 105 ? -14.193 4.360 12.143 1.00 93.94 105 SER A CA 1
ATOM 802 C C . SER A 1 105 ? -14.975 3.208 11.518 1.00 93.94 105 SER A C 1
ATOM 804 O O . SER A 1 105 ? -15.901 3.452 10.743 1.00 93.94 105 SER A O 1
ATOM 806 N N . LEU A 1 106 ? -14.645 1.964 11.863 1.00 91.12 106 LEU A N 1
ATOM 807 C CA . LEU A 1 106 ? -15.395 0.784 11.426 1.00 91.12 106 LEU A CA 1
ATOM 808 C C . LEU A 1 106 ? -16.719 0.605 12.175 1.00 91.12 106 LEU A C 1
ATOM 810 O O . LEU A 1 106 ? -17.587 -0.111 11.680 1.00 91.12 106 LEU A O 1
ATOM 814 N N . VAL A 1 107 ? -16.892 1.271 13.322 1.00 88.81 107 VAL A N 1
ATOM 815 C CA . VAL A 1 107 ? -18.145 1.241 14.094 1.00 88.81 107 V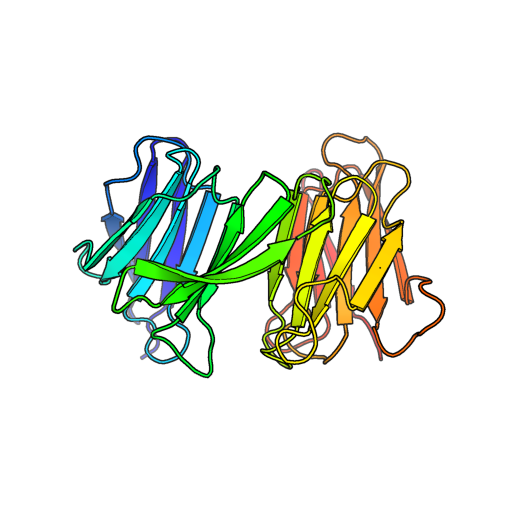AL A CA 1
ATOM 816 C C . VAL A 1 107 ? -19.270 1.925 13.315 1.00 88.81 107 VAL A C 1
ATOM 818 O O . VAL A 1 107 ? -20.350 1.360 13.166 1.00 88.81 107 VAL A O 1
ATOM 821 N N . ASP A 1 108 ? -18.988 3.106 12.754 1.00 85.88 108 ASP A N 1
ATOM 822 C CA . ASP A 1 108 ? -19.996 3.953 12.096 1.00 85.88 108 ASP A CA 1
ATOM 823 C C . ASP A 1 108 ? -19.815 4.049 10.569 1.00 85.88 108 ASP A C 1
ATOM 825 O O . ASP A 1 108 ? -20.659 4.605 9.861 1.00 85.88 108 ASP A O 1
ATOM 829 N N . GLY A 1 109 ? -18.684 3.565 10.041 1.00 84.50 109 GLY A N 1
ATOM 830 C CA . GLY A 1 109 ? -18.310 3.698 8.628 1.00 84.50 109 GLY A CA 1
ATOM 831 C C . GLY A 1 109 ? -18.052 5.144 8.188 1.00 84.50 109 GLY A C 1
ATOM 832 O O . GLY A 1 109 ? -18.104 5.441 6.994 1.00 84.50 109 GLY A O 1
ATOM 833 N N . GLN A 1 110 ? -17.812 6.057 9.134 1.00 89.81 110 GLN A N 1
ATOM 834 C CA . GLN A 1 110 ? -17.643 7.488 8.873 1.00 89.81 110 GLN A CA 1
ATOM 835 C C . GLN A 1 110 ? -16.170 7.917 8.906 1.00 89.81 110 GLN A C 1
ATOM 837 O O . GLN A 1 110 ? -15.380 7.366 9.683 1.00 89.81 110 GLN A O 1
ATOM 842 N N . PRO A 1 111 ? -15.787 8.919 8.090 1.00 93.25 111 PRO A N 1
ATOM 843 C CA . PRO A 1 111 ? -14.453 9.494 8.141 1.00 93.25 111 PRO A CA 1
ATOM 844 C C . PRO A 1 111 ? -14.284 10.351 9.405 1.00 93.25 111 PRO A C 1
ATOM 846 O O . PRO A 1 111 ? -15.068 11.260 9.664 1.00 93.25 111 PRO A O 1
ATOM 849 N N . LEU A 1 112 ? -13.231 10.077 10.170 1.00 93.00 112 LEU A N 1
ATOM 850 C CA . LEU A 1 112 ? -12.826 10.819 11.367 1.00 93.00 112 LEU A CA 1
ATOM 851 C C . LEU A 1 112 ? -11.866 11.968 11.035 1.00 93.00 112 LEU A C 1
ATOM 853 O O . LEU A 1 112 ? -11.936 13.037 11.634 1.00 93.00 112 LEU A O 1
ATOM 857 N N . LEU A 1 113 ? -10.954 11.739 10.087 1.00 92.38 113 LEU A N 1
ATOM 858 C CA . LEU A 1 113 ? -9.921 12.688 9.670 1.00 92.38 113 LEU A CA 1
ATOM 859 C C . LEU A 1 113 ? -9.660 12.539 8.170 1.00 92.38 113 LEU A C 1
ATOM 861 O O . LEU A 1 113 ? -9.790 11.447 7.615 1.00 92.38 113 LEU A O 1
ATOM 865 N N . SER A 1 114 ? -9.272 13.634 7.516 1.00 94.38 114 SER A N 1
ATOM 866 C CA . SER A 1 114 ? -8.776 13.639 6.137 1.00 94.38 114 SER A CA 1
ATOM 867 C C . SER A 1 114 ? -7.416 14.333 6.073 1.00 94.38 114 SER A C 1
ATOM 869 O O . SER A 1 114 ? -7.243 15.399 6.660 1.00 94.38 114 SER A O 1
ATOM 871 N N . LEU A 1 115 ? -6.473 13.731 5.354 1.00 95.88 115 LEU A N 1
ATOM 872 C CA . LEU A 1 115 ? -5.186 14.305 4.983 1.00 95.88 115 LEU A CA 1
ATOM 873 C C . LEU A 1 115 ? -5.228 14.613 3.492 1.00 95.88 115 LEU A C 1
ATOM 875 O O . LEU A 1 115 ? -5.552 13.731 2.690 1.00 95.88 115 LEU A O 1
ATOM 879 N N . GLU A 1 116 ? -4.907 15.844 3.120 1.00 94.56 116 GLU A N 1
ATOM 880 C CA . GLU A 1 116 ? -4.987 16.287 1.729 1.00 94.56 116 GLU A CA 1
ATOM 881 C C . GLU A 1 116 ? -3.594 16.501 1.134 1.00 94.56 116 GLU A C 1
ATOM 883 O O . GLU A 1 116 ? -2.668 16.966 1.800 1.00 94.56 116 GLU A O 1
ATOM 888 N N . SER A 1 117 ? -3.450 16.154 -0.144 1.00 92.56 117 SER A N 1
ATOM 889 C CA . SER A 1 117 ? -2.246 16.366 -0.955 1.00 92.56 117 SER A CA 1
ATOM 890 C C . SER A 1 117 ? -2.272 17.681 -1.745 1.00 92.56 117 SER A C 1
ATOM 892 O O . SER A 1 117 ? -1.531 17.830 -2.717 1.00 92.56 117 SER A O 1
ATOM 894 N N . GLU A 1 118 ? -3.161 18.611 -1.378 1.00 88.81 118 GLU A N 1
ATOM 895 C CA . GLU A 1 118 ? -3.303 19.931 -2.012 1.00 88.81 118 GLU A CA 1
ATOM 896 C C . GLU A 1 118 ? -3.534 19.859 -3.536 1.00 88.81 118 GLU A C 1
ATOM 898 O O . GLU A 1 118 ? -2.989 20.639 -4.317 1.00 88.81 118 GLU A O 1
ATOM 903 N N . GLY A 1 119 ? -4.351 18.895 -3.974 1.00 86.19 119 GLY A N 1
ATOM 904 C CA . GLY A 1 119 ? -4.764 18.738 -5.374 1.00 86.19 119 GLY A CA 1
ATOM 905 C C . GLY A 1 119 ? -3.907 17.782 -6.209 1.00 86.19 119 GLY A C 1
ATOM 906 O O . GLY A 1 119 ? -4.245 17.525 -7.365 1.00 86.19 119 GLY A O 1
ATOM 907 N N . ALA A 1 120 ? -2.837 17.206 -5.651 1.00 92.06 120 ALA A N 1
ATOM 908 C CA . ALA A 1 120 ? -2.039 16.193 -6.341 1.00 92.06 120 ALA A CA 1
ATOM 909 C C . ALA A 1 120 ? -2.682 14.796 -6.245 1.00 92.06 120 ALA A C 1
ATOM 911 O O . ALA A 1 120 ? -2.975 14.303 -5.158 1.00 92.06 120 ALA A O 1
ATOM 912 N N . THR A 1 121 ? -2.860 14.096 -7.365 1.00 94.81 121 THR A N 1
ATOM 913 C CA . THR A 1 121 ? -3.381 12.717 -7.345 1.00 94.81 121 THR A CA 1
ATOM 914 C C . THR A 1 121 ? -2.390 11.758 -6.693 1.00 94.81 121 THR A C 1
ATOM 916 O O . THR A 1 121 ? -1.194 11.814 -6.999 1.00 94.81 121 THR A O 1
ATOM 919 N N . LEU A 1 122 ? -2.881 10.838 -5.860 1.00 97.00 122 LEU A N 1
ATOM 920 C CA . LEU A 1 122 ? -2.036 9.816 -5.242 1.00 97.00 122 LEU A CA 1
ATOM 921 C C . LEU A 1 122 ? -1.809 8.658 -6.217 1.00 97.00 122 LEU A C 1
ATOM 923 O O . LEU A 1 122 ? -2.763 8.104 -6.765 1.00 97.00 122 LEU A O 1
ATOM 927 N N . ALA A 1 123 ? -0.549 8.273 -6.397 1.00 96.00 123 ALA A N 1
ATOM 928 C CA . ALA A 1 123 ? -0.163 7.053 -7.103 1.00 96.00 123 ALA A CA 1
ATOM 929 C C . ALA A 1 123 ? -0.042 5.861 -6.140 1.00 96.00 123 ALA A C 1
ATOM 931 O O . ALA A 1 123 ? -0.335 4.724 -6.503 1.00 96.00 123 ALA A O 1
ATOM 932 N N . SER A 1 124 ? 0.360 6.115 -4.894 1.00 96.88 124 SER A N 1
ATOM 933 C CA . SER A 1 124 ? 0.404 5.117 -3.825 1.00 96.88 124 SER A CA 1
ATOM 934 C C . SER A 1 124 ? 0.479 5.785 -2.458 1.00 96.88 124 SER A C 1
ATOM 936 O O . SER A 1 124 ? 0.877 6.944 -2.347 1.00 96.88 124 SER A O 1
ATOM 938 N N . ALA A 1 125 ? 0.139 5.029 -1.418 1.00 97.69 125 ALA A N 1
ATOM 939 C CA . ALA A 1 125 ? 0.373 5.406 -0.033 1.00 97.69 125 ALA A CA 1
ATOM 940 C C . ALA A 1 125 ? 0.762 4.182 0.799 1.00 97.69 125 ALA A C 1
ATOM 942 O O . ALA A 1 125 ? 0.349 3.053 0.499 1.00 97.69 125 ALA A O 1
ATOM 943 N N . ASP A 1 126 ? 1.549 4.414 1.839 1.00 96.94 126 ASP A N 1
ATOM 944 C CA . ASP A 1 126 ? 1.941 3.415 2.823 1.00 96.94 126 ASP A CA 1
ATOM 945 C C . ASP A 1 126 ? 2.091 4.059 4.201 1.00 96.94 126 ASP A C 1
ATOM 947 O O . ASP A 1 126 ? 2.229 5.276 4.352 1.00 96.94 126 ASP A O 1
ATOM 951 N N . TRP A 1 127 ? 2.105 3.205 5.211 1.00 94.31 127 TRP A N 1
ATOM 952 C CA . TRP A 1 127 ? 2.006 3.584 6.615 1.00 94.31 127 TRP A CA 1
ATOM 953 C C . TRP A 1 127 ? 3.187 2.977 7.350 1.00 94.31 127 TRP A C 1
ATOM 955 O O . TRP A 1 127 ? 3.526 1.806 7.132 1.00 94.31 127 TRP A O 1
ATOM 965 N N . SER A 1 128 ? 3.843 3.776 8.185 1.00 93.06 128 SER A N 1
ATOM 966 C CA . SER A 1 128 ? 4.999 3.294 8.931 1.00 93.06 128 SER A CA 1
ATOM 967 C C . SER A 1 128 ? 4.540 2.276 9.970 1.00 93.06 128 SER A C 1
ATOM 969 O O . SER A 1 128 ? 3.728 2.592 10.830 1.00 93.06 128 SER A O 1
ATOM 971 N N . GLY A 1 129 ? 5.059 1.048 9.885 1.00 84.75 129 GLY A N 1
ATOM 972 C CA . GLY A 1 129 ? 4.758 -0.003 10.867 1.00 84.75 129 GLY A CA 1
ATOM 973 C C . GLY A 1 129 ? 5.537 0.140 12.178 1.00 84.75 129 GLY A C 1
ATOM 974 O O . GLY A 1 129 ? 5.201 -0.509 13.161 1.00 84.75 129 GLY A O 1
A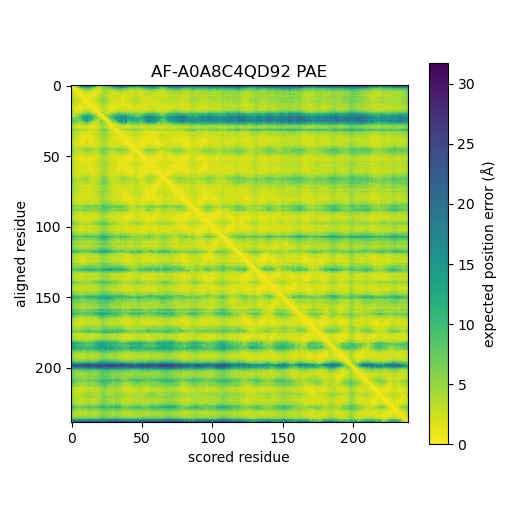TOM 975 N N . VAL A 1 130 ? 6.585 0.972 12.182 1.00 85.62 130 VAL A N 1
ATOM 976 C CA . VAL A 1 130 ? 7.406 1.262 13.369 1.00 85.62 130 VAL A CA 1
ATOM 977 C C . VAL A 1 130 ? 6.845 2.486 14.093 1.00 85.62 130 VAL A C 1
ATOM 979 O O . VAL A 1 130 ? 6.578 2.448 15.289 1.00 85.62 130 VAL A O 1
ATOM 982 N N . ALA A 1 131 ? 6.589 3.558 13.343 1.00 84.81 131 ALA A N 1
ATOM 983 C CA . ALA A 1 131 ? 6.018 4.803 13.838 1.00 84.81 131 ALA A CA 1
ATOM 984 C C . ALA A 1 131 ? 4.603 4.979 13.269 1.00 84.81 131 ALA A C 1
ATOM 986 O O . ALA A 1 131 ? 4.402 5.710 12.303 1.00 84.81 131 ALA A O 1
ATOM 987 N N . ASN A 1 132 ? 3.620 4.318 13.890 1.00 82.19 132 ASN A N 1
ATOM 988 C CA . ASN A 1 132 ? 2.233 4.153 13.405 1.00 82.19 132 ASN A CA 1
ATOM 989 C C . ASN A 1 132 ? 1.416 5.446 13.175 1.00 82.19 132 ASN A C 1
ATOM 991 O O . ASN A 1 132 ? 0.244 5.381 12.820 1.00 82.19 132 ASN A O 1
ATOM 995 N N . HIS A 1 133 ? 2.015 6.618 13.375 1.00 87.44 133 HIS A N 1
ATOM 996 C CA . HIS A 1 133 ? 1.426 7.926 13.094 1.00 87.44 133 HIS A CA 1
ATOM 997 C C . HIS A 1 133 ? 1.936 8.549 11.785 1.00 87.44 133 HIS A C 1
ATOM 999 O O . HIS A 1 133 ? 1.367 9.542 11.335 1.00 87.44 133 HIS A O 1
ATOM 1005 N N . TYR A 1 134 ? 2.981 7.994 11.157 1.00 93.81 134 TYR A N 1
ATOM 1006 C CA . TYR A 1 134 ? 3.467 8.491 9.872 1.00 93.81 134 TYR A CA 1
ATOM 1007 C C . TYR A 1 134 ? 2.752 7.840 8.694 1.00 93.81 134 TYR A C 1
ATOM 1009 O O . TYR A 1 134 ? 2.745 6.617 8.516 1.00 93.81 134 TYR A O 1
ATOM 1017 N N . VAL A 1 135 ? 2.239 8.708 7.832 1.00 96.00 135 VAL A N 1
ATOM 1018 C CA . VAL A 1 135 ? 1.673 8.366 6.531 1.00 96.00 135 VAL A CA 1
ATOM 1019 C C . VAL A 1 135 ? 2.614 8.882 5.464 1.00 96.00 135 VAL A C 1
ATOM 1021 O O . VAL A 1 135 ? 3.038 10.032 5.532 1.00 96.00 135 VAL A O 1
ATOM 1024 N N . GLY A 1 136 ? 2.916 8.062 4.467 1.00 96.81 136 GLY A N 1
ATOM 1025 C CA . GLY A 1 136 ? 3.684 8.481 3.303 1.00 96.81 136 GLY A CA 1
ATOM 1026 C C . GLY A 1 136 ? 2.914 8.215 2.020 1.00 96.81 136 GLY A C 1
ATOM 1027 O O . GLY A 1 136 ? 2.231 7.198 1.907 1.00 96.81 136 GLY A O 1
ATOM 1028 N N . ALA A 1 137 ? 3.019 9.108 1.041 1.00 97.56 137 ALA A N 1
ATOM 1029 C CA . ALA A 1 137 ? 2.401 8.910 -0.264 1.00 97.56 137 ALA A CA 1
ATOM 1030 C C . ALA A 1 137 ? 3.272 9.423 -1.406 1.00 97.56 137 ALA A C 1
ATOM 1032 O O . ALA A 1 137 ? 4.019 10.388 -1.260 1.00 97.56 137 ALA A O 1
ATOM 1033 N N . ALA A 1 138 ? 3.127 8.784 -2.563 1.00 97.00 138 ALA A N 1
ATOM 1034 C CA . ALA A 1 138 ? 3.590 9.304 -3.841 1.00 97.00 138 ALA A CA 1
ATOM 1035 C C . ALA A 1 138 ? 2.445 10.099 -4.482 1.00 97.00 138 ALA A C 1
ATOM 1037 O O . ALA A 1 138 ? 1.372 9.540 -4.727 1.00 97.00 138 ALA A O 1
ATOM 1038 N N . ALA A 1 139 ? 2.665 11.386 -4.744 1.00 95.44 139 ALA A N 1
ATOM 1039 C CA . ALA A 1 139 ? 1.655 12.305 -5.255 1.00 95.44 139 ALA A CA 1
ATOM 1040 C C . ALA A 1 139 ? 2.227 13.136 -6.410 1.00 95.44 139 ALA A C 1
ATOM 1042 O O . ALA A 1 139 ? 3.086 13.995 -6.215 1.00 95.44 139 ALA A O 1
ATOM 1043 N N . GLY A 1 140 ? 1.769 12.876 -7.636 1.00 91.19 140 GLY A N 1
ATOM 1044 C CA . GLY A 1 140 ? 2.317 13.522 -8.832 1.00 91.19 140 GLY A CA 1
ATOM 1045 C C . GLY A 1 140 ? 3.831 13.306 -8.966 1.00 91.19 140 GLY A C 1
ATOM 1046 O O . GLY A 1 140 ? 4.283 12.181 -9.165 1.00 91.19 140 GLY A O 1
ATOM 1047 N N . ALA A 1 141 ? 4.621 14.379 -8.862 1.00 90.25 141 ALA A N 1
ATOM 1048 C CA . ALA A 1 141 ? 6.088 14.320 -8.921 1.00 90.25 141 ALA A CA 1
ATOM 1049 C C . ALA A 1 141 ? 6.787 14.323 -7.559 1.00 90.25 141 ALA A C 1
ATOM 1051 O O . ALA A 1 141 ? 8.016 14.372 -7.468 1.00 90.25 141 ALA A O 1
ATOM 1052 N N . GLU A 1 142 ? 6.007 14.262 -6.493 1.00 93.75 142 GLU A N 1
ATOM 1053 C CA . GLU A 1 142 ? 6.475 14.466 -5.138 1.00 93.75 142 GLU A CA 1
ATOM 1054 C C . GLU A 1 142 ? 6.177 13.249 -4.280 1.00 93.75 142 GLU A C 1
ATOM 1056 O O . GLU A 1 142 ? 5.325 12.411 -4.590 1.00 93.75 142 GLU A O 1
ATOM 1061 N N . TRP A 1 143 ? 6.891 13.166 -3.169 1.00 95.19 143 TRP A N 1
ATOM 1062 C CA . TRP A 1 143 ? 6.445 12.383 -2.038 1.00 95.19 143 TRP A CA 1
ATOM 1063 C C . TRP A 1 143 ? 5.993 13.322 -0.92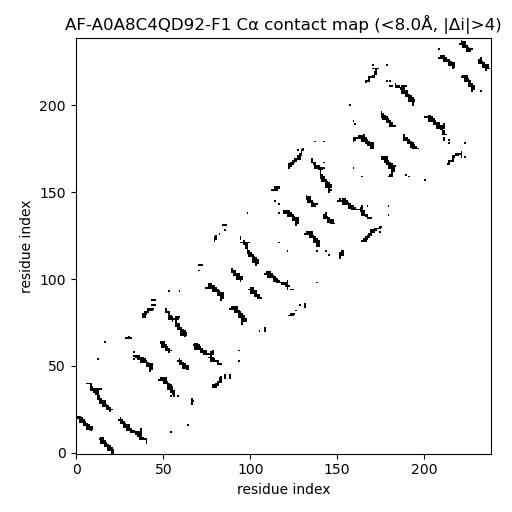4 1.00 95.19 143 TRP A C 1
ATOM 1065 O O . TRP A 1 143 ? 6.528 14.420 -0.746 1.00 95.19 143 TRP A O 1
ATOM 1075 N N . LEU A 1 144 ? 4.986 12.870 -0.188 1.00 95.88 144 LEU A N 1
ATOM 1076 C CA . LEU A 1 144 ? 4.362 13.577 0.918 1.00 95.88 144 LEU A CA 1
ATOM 1077 C C . LEU A 1 144 ? 4.457 12.714 2.165 1.00 95.88 144 LEU A C 1
ATOM 1079 O O . LEU A 1 144 ? 4.286 11.496 2.084 1.00 95.88 144 LEU A O 1
ATOM 1083 N N . ILE A 1 145 ? 4.719 13.345 3.305 1.00 95.69 145 ILE A N 1
ATOM 1084 C CA . ILE A 1 145 ? 4.712 12.688 4.610 1.00 95.69 145 ILE A CA 1
ATOM 1085 C C . ILE A 1 145 ? 3.849 13.501 5.559 1.00 95.69 145 ILE A C 1
ATOM 1087 O O . ILE A 1 145 ? 4.079 14.697 5.744 1.00 95.69 145 ILE A O 1
ATOM 1091 N N . TRP A 1 146 ? 2.883 12.836 6.181 1.00 95.62 146 TRP A N 1
ATOM 1092 C CA . TRP A 1 146 ? 2.031 13.397 7.223 1.00 95.62 146 TRP A CA 1
ATOM 1093 C C . TRP A 1 146 ? 2.343 12.755 8.563 1.00 95.62 146 TRP A C 1
ATOM 1095 O O . TRP A 1 146 ? 2.744 11.593 8.636 1.00 95.62 146 TRP A O 1
ATOM 1105 N N . ASP A 1 147 ? 2.092 13.529 9.609 1.00 93.12 147 ASP A N 1
ATOM 1106 C CA . ASP A 1 147 ? 2.115 13.098 10.996 1.00 93.12 147 ASP A CA 1
ATOM 1107 C C . ASP A 1 147 ? 0.693 13.232 11.547 1.00 93.12 147 ASP A C 1
ATOM 1109 O O . ASP A 1 147 ? 0.195 14.347 11.735 1.00 93.12 147 ASP A O 1
ATOM 1113 N N . LEU A 1 148 ? 0.037 12.090 11.770 1.00 90.38 148 LEU A N 1
ATOM 1114 C CA . LEU A 1 148 ? -1.359 12.017 12.210 1.00 90.38 148 LEU A CA 1
ATOM 1115 C C . LEU A 1 148 ? -1.613 12.733 13.542 1.00 90.38 148 LEU A C 1
ATOM 1117 O O . LEU A 1 148 ? -2.752 13.105 13.818 1.00 90.38 148 LEU A O 1
ATOM 1121 N N . ASN A 1 149 ? -0.578 12.932 14.359 1.00 89.56 149 ASN A N 1
ATOM 1122 C CA . ASN A 1 149 ? -0.707 13.561 15.670 1.00 89.56 149 ASN A CA 1
ATOM 1123 C C . ASN A 1 149 ? -0.599 15.089 15.613 1.00 89.56 149 ASN A C 1
ATOM 1125 O O . ASN A 1 149 ? -0.856 15.752 16.616 1.00 89.56 149 ASN A O 1
ATOM 1129 N N . VAL A 1 150 ? -0.185 15.650 14.473 1.00 87.94 150 VAL A N 1
ATOM 1130 C CA . VAL A 1 150 ? 0.170 17.070 14.3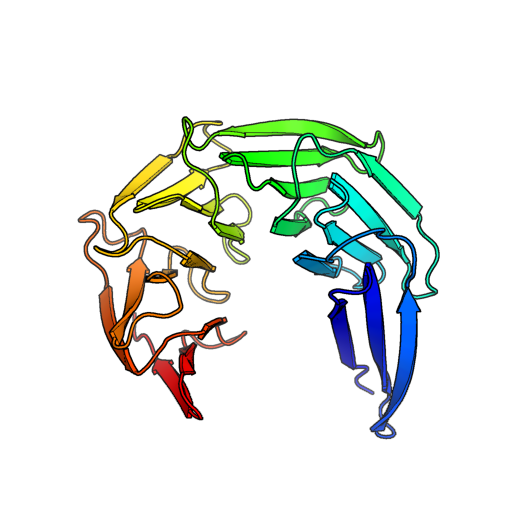64 1.00 87.94 150 VAL A CA 1
ATOM 1131 C C . VAL A 1 150 ? -0.812 17.832 13.485 1.00 87.94 150 VAL A C 1
ATOM 1133 O O . VAL A 1 150 ? -1.357 18.845 13.918 1.00 87.94 150 VAL A O 1
ATOM 1136 N N . SER A 1 151 ? -1.009 17.401 12.236 1.00 87.94 151 SER A N 1
ATOM 1137 C CA . SER A 1 151 ? -1.761 18.182 11.248 1.00 87.94 151 SER A CA 1
ATOM 1138 C C . SER A 1 151 ? -2.344 17.313 10.137 1.00 87.94 151 SER A C 1
ATOM 1140 O O . SER A 1 151 ? -1.790 16.276 9.777 1.00 87.94 151 SER A O 1
ATOM 1142 N N . SER A 1 152 ? -3.440 17.785 9.539 1.00 87.50 152 SER A N 1
ATOM 1143 C CA . SER A 1 152 ? -3.985 17.244 8.289 1.00 87.50 152 SER A CA 1
ATOM 1144 C C . SER A 1 152 ? -3.169 17.635 7.051 1.00 87.50 152 SER A C 1
ATOM 1146 O O . SER A 1 152 ? -3.347 17.043 5.984 1.00 87.50 152 SER A O 1
ATOM 1148 N N . LEU A 1 153 ? -2.268 18.614 7.180 1.00 89.06 153 LEU A N 1
ATOM 1149 C CA . LEU A 1 153 ? -1.364 19.044 6.117 1.00 89.06 153 LEU A CA 1
ATOM 1150 C C . LEU A 1 153 ? -0.064 18.225 6.120 1.00 89.06 153 LEU A C 1
ATOM 1152 O O . LEU A 1 153 ? 0.374 17.777 7.185 1.00 89.06 153 LEU A O 1
ATOM 1156 N N . PRO A 1 154 ? 0.581 18.042 4.951 1.00 91.62 154 PRO A N 1
ATOM 1157 C CA . PRO A 1 154 ? 1.860 17.350 4.878 1.00 91.62 154 PRO A CA 1
ATOM 1158 C C . PRO A 1 154 ? 2.906 18.043 5.758 1.00 91.62 154 PRO A C 1
ATOM 1160 O O . PRO A 1 154 ? 3.157 19.239 5.627 1.00 91.62 154 PRO A O 1
ATOM 1163 N N . ARG A 1 155 ? 3.563 17.273 6.628 1.00 91.88 155 ARG A N 1
ATOM 1164 C CA . ARG A 1 155 ? 4.718 17.732 7.411 1.00 91.88 155 ARG A CA 1
ATOM 1165 C C . ARG A 1 155 ? 5.939 17.934 6.518 1.00 91.88 155 ARG A C 1
ATOM 1167 O O . ARG A 1 155 ? 6.720 18.853 6.742 1.00 91.88 155 ARG A O 1
ATOM 1174 N N . GLN A 1 156 ? 6.122 17.058 5.531 1.00 91.56 156 GLN A N 1
ATOM 1175 C CA . GLN A 1 156 ? 7.162 17.190 4.516 1.00 91.56 156 GLN A CA 1
ATOM 1176 C C . GLN A 1 156 ? 6.600 16.912 3.125 1.00 91.56 156 GLN A C 1
ATOM 1178 O O . GLN A 1 156 ? 5.762 16.029 2.936 1.00 91.56 156 GLN A O 1
ATOM 1183 N N . ARG A 1 157 ? 7.124 17.655 2.152 1.00 92.31 157 ARG A N 1
ATOM 1184 C CA . ARG A 1 157 ? 6.836 17.530 0.726 1.00 92.31 157 ARG A CA 1
ATOM 1185 C C . ARG A 1 157 ? 8.120 17.797 -0.037 1.00 92.31 157 ARG A C 1
ATOM 1187 O O . ARG A 1 157 ? 8.711 18.863 0.137 1.00 92.31 157 ARG A O 1
ATOM 1194 N N . LYS A 1 158 ? 8.574 16.837 -0.841 1.00 92.94 158 LYS A N 1
ATOM 1195 C CA . LYS A 1 158 ? 9.769 17.006 -1.681 1.00 92.94 158 LYS A CA 1
ATOM 1196 C C . LYS A 1 158 ? 9.578 16.331 -3.030 1.00 92.94 158 LYS A C 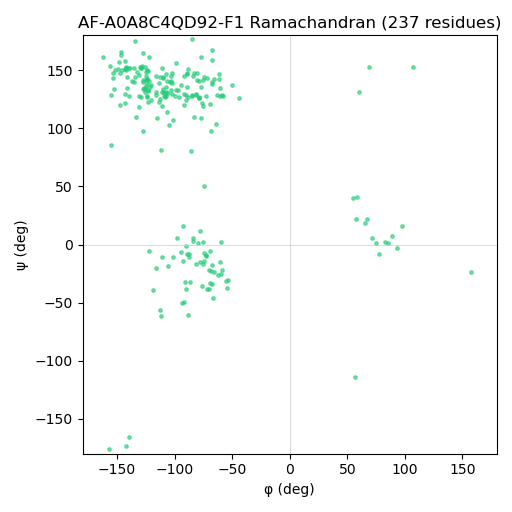1
ATOM 1198 O O . LYS A 1 158 ? 8.850 15.346 -3.158 1.00 92.94 158 LYS A O 1
ATOM 1203 N N . HIS A 1 159 ? 10.269 16.859 -4.035 1.00 92.06 159 HIS A N 1
ATOM 1204 C CA . HIS A 1 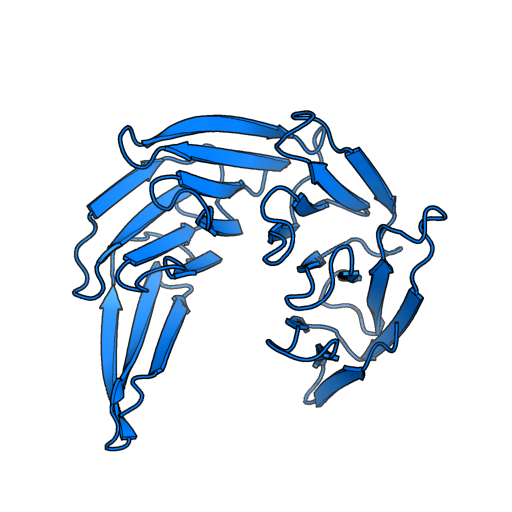159 ? 10.326 16.246 -5.354 1.00 92.06 159 HIS A CA 1
ATOM 1205 C C . HIS A 1 159 ? 10.995 14.870 -5.257 1.00 92.06 159 HIS A C 1
ATOM 1207 O O . HIS A 1 159 ? 12.067 14.740 -4.670 1.00 92.06 159 HIS A O 1
ATOM 1213 N N . ALA A 1 160 ? 10.345 13.844 -5.802 1.00 88.44 160 ALA A N 1
ATOM 1214 C CA . ALA A 1 160 ? 10.792 12.465 -5.648 1.00 88.44 160 ALA A CA 1
ATOM 1215 C C . ALA A 1 160 ? 11.678 12.017 -6.813 1.00 88.44 160 ALA A C 1
ATOM 1217 O O . ALA A 1 160 ? 12.751 11.457 -6.605 1.00 88.44 160 ALA A O 1
ATOM 1218 N N . HIS A 1 161 ? 11.194 12.237 -8.039 1.00 90.00 161 HIS A N 1
ATOM 1219 C CA . HIS A 1 161 ? 11.781 11.736 -9.280 1.00 90.00 161 HIS A CA 1
ATOM 1220 C C . HIS A 1 161 ? 11.397 12.666 -10.429 1.00 90.00 161 HIS A C 1
ATOM 1222 O O . HIS A 1 161 ? 10.246 13.097 -10.502 1.00 90.00 161 HIS A O 1
ATOM 1228 N N . VAL A 1 162 ? 12.320 12.875 -11.372 1.00 85.88 162 VAL A N 1
ATOM 1229 C CA . VAL A 1 162 ? 12.110 13.724 -12.565 1.00 85.88 162 VAL A CA 1
ATOM 1230 C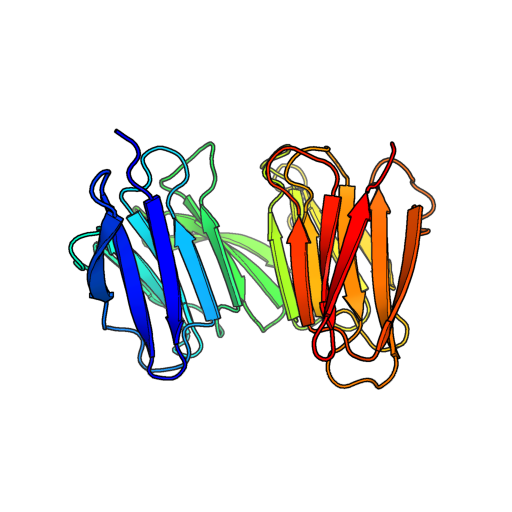 C . VAL A 1 162 ? 10.873 13.296 -13.364 1.00 85.88 162 VAL A C 1
ATOM 1232 O O . VAL A 1 162 ? 10.133 14.134 -13.870 1.00 85.88 162 VAL A O 1
ATOM 1235 N N . ASP A 1 163 ? 10.630 11.987 -13.445 1.00 84.50 163 ASP A N 1
ATOM 1236 C CA . ASP A 1 163 ? 9.539 11.397 -14.227 1.00 84.50 163 ASP A CA 1
ATOM 1237 C C . ASP A 1 163 ? 8.220 11.234 -13.454 1.00 84.50 163 ASP A C 1
ATOM 1239 O O . ASP A 1 163 ? 7.243 10.738 -14.019 1.00 84.50 163 ASP A O 1
ATOM 1243 N N . GLY A 1 164 ? 8.173 11.609 -12.175 1.00 89.06 164 GLY A N 1
ATOM 1244 C CA . GLY A 1 164 ? 7.013 11.396 -11.310 1.00 89.06 164 GLY A CA 1
ATOM 1245 C C . GLY A 1 164 ? 7.218 10.300 -10.261 1.00 89.06 164 GLY A C 1
ATOM 1246 O O . GLY A 1 164 ? 7.993 9.371 -10.476 1.00 89.06 164 GLY A O 1
ATOM 1247 N N . ALA A 1 165 ? 6.516 10.390 -9.130 1.00 92.50 165 ALA A N 1
ATOM 1248 C CA . ALA A 1 165 ? 6.546 9.395 -8.060 1.00 92.50 165 ALA A CA 1
ATOM 1249 C C . ALA A 1 165 ? 5.430 8.361 -8.258 1.00 92.50 165 ALA A C 1
ATOM 1251 O O . ALA A 1 165 ? 4.264 8.725 -8.401 1.00 92.50 165 ALA A O 1
ATOM 1252 N N . HIS A 1 166 ? 5.763 7.071 -8.212 1.00 94.88 166 HIS A N 1
ATOM 1253 C CA . HIS A 1 166 ? 4.789 5.996 -8.407 1.00 94.88 166 HIS A CA 1
ATOM 1254 C C . HIS A 1 166 ? 4.530 5.195 -7.135 1.00 94.88 166 HIS A C 1
ATOM 1256 O O . HIS A 1 166 ? 3.409 5.189 -6.628 1.00 94.88 166 HIS A O 1
ATOM 1262 N N . GLN A 1 167 ? 5.556 4.534 -6.589 1.00 95.81 167 GLN A N 1
ATOM 1263 C CA . GLN A 1 167 ? 5.425 3.801 -5.326 1.00 95.81 167 GLN A CA 1
ATOM 1264 C C . GLN A 1 167 ? 6.113 4.533 -4.183 1.00 95.81 167 GLN A C 1
ATOM 1266 O O . GLN A 1 167 ? 7.211 5.053 -4.363 1.00 95.81 167 GLN A O 1
ATOM 1271 N N . PHE A 1 168 ? 5.482 4.508 -3.015 1.00 97.19 168 PHE A N 1
ATOM 1272 C CA . PHE A 1 168 ? 6.028 4.898 -1.723 1.00 97.19 168 PHE A CA 1
ATOM 1273 C C . PHE A 1 168 ? 5.876 3.706 -0.774 1.00 97.19 168 PHE A C 1
ATOM 1275 O O . PHE A 1 168 ? 4.773 3.164 -0.655 1.00 97.19 168 PHE A O 1
ATOM 1282 N N . LYS A 1 169 ? 6.958 3.283 -0.109 1.00 97.31 169 LYS A N 1
ATOM 1283 C CA . LYS A 1 169 ? 6.916 2.227 0.915 1.00 97.31 169 LYS A CA 1
ATOM 1284 C C . LYS A 1 169 ? 7.815 2.541 2.100 1.00 97.31 169 LYS A C 1
ATOM 1286 O O . LYS A 1 169 ? 9.014 2.776 1.924 1.00 97.31 169 LYS A O 1
ATOM 1291 N N . TRP A 1 170 ? 7.244 2.466 3.297 1.00 97.00 170 TRP A N 1
ATOM 1292 C CA . TRP A 1 170 ? 7.989 2.571 4.547 1.00 97.00 170 TRP A CA 1
ATOM 1293 C C . TRP A 1 170 ? 8.781 1.296 4.820 1.00 97.00 170 TRP A C 1
ATOM 1295 O O . TRP A 1 170 ? 8.317 0.185 4.545 1.00 97.00 170 TRP A O 1
ATOM 1305 N N . SER A 1 171 ? 9.966 1.462 5.405 1.00 95.31 171 SER A N 1
ATOM 1306 C CA . SER A 1 171 ? 10.684 0.358 6.030 1.00 95.31 171 SER A CA 1
ATOM 1307 C C . SER A 1 171 ? 9.851 -0.216 7.172 1.00 95.31 171 SER A C 1
ATOM 1309 O O . SER A 1 171 ? 9.169 0.503 7.903 1.00 95.31 171 SER A O 1
ATOM 1311 N N . ARG A 1 172 ? 9.908 -1.539 7.326 1.00 91.81 172 ARG A N 1
ATOM 1312 C CA . ARG A 1 172 ? 9.242 -2.251 8.426 1.00 91.81 172 ARG A CA 1
ATOM 1313 C C . ARG A 1 172 ? 10.106 -2.336 9.683 1.00 91.81 172 ARG A C 1
ATOM 1315 O O . ARG A 1 172 ? 9.609 -2.766 10.713 1.00 91.81 172 ARG A O 1
ATOM 1322 N N . VAL A 1 173 ? 11.371 -1.925 9.591 1.00 90.62 173 VAL A N 1
ATOM 1323 C CA . VAL A 1 173 ? 12.389 -2.157 10.627 1.00 90.62 173 VAL A CA 1
ATOM 1324 C C . VAL A 1 173 ? 12.941 -0.852 11.184 1.00 90.62 173 VAL A C 1
ATOM 1326 O O . VAL A 1 173 ? 13.179 -0.745 12.381 1.00 90.62 173 VAL A O 1
ATOM 1329 N N . CYS A 1 174 ? 13.146 0.146 10.325 1.00 89.88 174 CYS A N 1
ATOM 1330 C CA . CYS A 1 174 ? 13.831 1.379 10.697 1.00 89.88 174 CYS A CA 1
ATOM 1331 C C . CYS A 1 174 ? 12.863 2.553 10.658 1.00 89.88 174 CYS A C 1
ATOM 1333 O O . CYS A 1 174 ? 12.237 2.812 9.626 1.00 89.88 174 CYS A O 1
ATOM 1335 N N . GLU A 1 175 ? 12.771 3.278 11.770 1.00 88.50 175 GLU A N 1
ATOM 1336 C CA . GLU A 1 175 ? 11.992 4.507 11.827 1.00 88.50 175 GLU A CA 1
ATOM 1337 C C . GLU A 1 175 ? 12.538 5.527 10.819 1.00 88.50 175 GLU A C 1
ATOM 1339 O O . GLU A 1 175 ? 13.746 5.711 10.679 1.00 88.50 175 GLU A O 1
ATOM 1344 N N . GLY A 1 176 ? 11.640 6.170 10.074 1.00 89.44 176 GLY A N 1
ATOM 1345 C CA . GLY A 1 176 ? 12.007 7.240 9.152 1.00 89.44 176 GLY A CA 1
ATOM 1346 C C . GLY A 1 176 ? 12.624 6.795 7.825 1.00 89.44 176 GLY A C 1
ATOM 1347 O O . GLY A 1 176 ? 12.757 7.636 6.938 1.00 89.44 176 GLY A O 1
ATOM 1348 N N . LEU A 1 177 ? 12.952 5.512 7.642 1.00 94.25 177 LEU A N 1
ATOM 1349 C CA . LEU A 1 177 ? 13.468 4.987 6.377 1.00 94.25 177 LEU A CA 1
ATOM 1350 C C . LEU A 1 177 ? 12.314 4.624 5.434 1.00 94.25 177 LEU A C 1
ATOM 1352 O O . LEU A 1 177 ? 11.409 3.872 5.799 1.00 94.25 177 LEU A O 1
ATOM 1356 N N . PHE A 1 178 ? 12.359 5.109 4.198 1.00 95.94 178 PHE A N 1
ATOM 1357 C CA . PHE A 1 178 ? 11.372 4.775 3.173 1.00 95.94 178 PHE A CA 1
ATOM 1358 C C . PHE A 1 178 ? 11.993 4.765 1.781 1.00 95.94 178 PHE A C 1
ATOM 1360 O O . PHE A 1 178 ? 13.019 5.390 1.521 1.00 95.94 178 PHE A O 1
ATOM 1367 N N . ALA A 1 179 ? 11.356 4.043 0.869 1.00 96.81 179 ALA A N 1
ATOM 1368 C CA . ALA A 1 179 ? 11.752 3.978 -0.526 1.00 96.81 179 ALA A CA 1
ATOM 1369 C C . ALA A 1 179 ? 10.653 4.559 -1.410 1.00 96.81 179 ALA A C 1
ATOM 1371 O O . ALA A 1 179 ? 9.459 4.383 -1.149 1.00 96.81 179 ALA A O 1
ATOM 1372 N N . THR A 1 180 ? 11.071 5.219 -2.483 1.00 96.69 180 THR A N 1
ATOM 1373 C CA . THR A 1 180 ? 10.190 5.676 -3.548 1.00 96.69 180 THR A CA 1
ATOM 1374 C C . THR A 1 180 ? 10.701 5.215 -4.904 1.00 96.69 180 THR A C 1
ATOM 1376 O O . THR A 1 180 ? 11.899 5.000 -5.100 1.00 96.69 180 THR A O 1
ATOM 1379 N N . THR A 1 181 ? 9.787 5.066 -5.857 1.00 95.69 181 THR A N 1
ATOM 1380 C CA . THR A 1 181 ? 10.122 4.716 -7.244 1.00 95.69 181 THR A CA 1
ATOM 1381 C C . THR A 1 181 ? 9.555 5.729 -8.220 1.00 95.69 181 THR A C 1
ATOM 1383 O O . THR A 1 181 ? 8.496 6.313 -7.971 1.00 95.69 181 THR A O 1
ATOM 1386 N N . GLY A 1 182 ? 10.267 5.917 -9.328 1.00 92.50 182 GLY A N 1
ATOM 1387 C CA . GLY A 1 182 ? 9.793 6.689 -10.464 1.00 92.50 182 GLY A CA 1
ATOM 1388 C C . GLY A 1 182 ? 8.612 6.021 -11.176 1.00 92.50 182 GLY A C 1
ATOM 1389 O O . GLY A 1 182 ? 8.318 4.843 -10.957 1.00 92.50 182 GLY A O 1
ATOM 1390 N N . CYS A 1 183 ? 7.950 6.765 -12.062 1.00 86.00 183 CYS A N 1
ATOM 1391 C CA . CYS A 1 183 ? 6.884 6.247 -12.921 1.00 86.00 183 CYS A CA 1
ATOM 1392 C C . CYS A 1 183 ? 7.265 4.956 -13.665 1.00 86.00 183 CYS A C 1
ATOM 1394 O O . CYS A 1 183 ? 8.351 4.820 -14.236 1.00 86.00 183 CYS A O 1
ATOM 1396 N N . VAL A 1 184 ? 6.322 4.012 -13.692 1.00 80.62 184 VAL A N 1
ATOM 1397 C CA . VAL A 1 184 ? 6.445 2.751 -14.435 1.00 80.62 184 VAL A CA 1
ATOM 1398 C C . VAL A 1 184 ? 6.445 2.989 -15.950 1.00 80.62 184 VAL A C 1
ATOM 1400 O O . VAL A 1 184 ? 5.981 4.016 -16.442 1.00 80.62 184 VAL A O 1
ATOM 1403 N N . GLY A 1 185 ? 6.977 2.029 -16.712 1.00 76.44 185 GLY A N 1
ATOM 1404 C CA . GLY A 1 185 ? 6.984 2.070 -18.184 1.00 76.44 185 GLY A CA 1
ATOM 1405 C C . GLY A 1 185 ? 8.153 2.836 -18.815 1.00 76.44 185 GLY A C 1
ATOM 1406 O O . GLY A 1 185 ? 8.255 2.905 -20.038 1.00 76.44 185 GLY A O 1
ATOM 1407 N N . LYS A 1 186 ? 9.072 3.378 -18.008 1.00 81.56 186 LYS A N 1
ATOM 1408 C CA . LYS A 1 186 ? 10.327 3.973 -18.489 1.00 81.56 186 LYS A CA 1
ATOM 1409 C C . LYS A 1 186 ? 11.395 2.898 -18.696 1.00 81.56 186 LYS A C 1
ATOM 1411 O O . LYS A 1 186 ? 11.507 1.957 -17.913 1.00 81.56 186 LYS A O 1
ATOM 1416 N N . LEU A 1 187 ? 12.237 3.077 -19.719 1.00 79.88 187 LEU A N 1
ATOM 1417 C CA . LEU A 1 187 ? 13.377 2.184 -19.990 1.00 79.88 187 LEU A CA 1
ATOM 1418 C C . LEU A 1 187 ? 14.406 2.183 -18.848 1.00 79.88 187 LEU A C 1
ATOM 1420 O O . LEU A 1 187 ? 15.121 1.201 -18.657 1.00 79.88 187 LEU A O 1
ATOM 1424 N N . ARG A 1 188 ? 14.473 3.280 -18.088 1.00 86.12 188 ARG A N 1
ATOM 1425 C CA . ARG A 1 188 ? 15.314 3.445 -16.900 1.00 86.12 188 ARG A CA 1
ATOM 1426 C C . ARG A 1 188 ? 14.435 3.921 -15.751 1.00 86.12 188 ARG A C 1
ATOM 1428 O O . ARG A 1 188 ? 14.110 5.098 -15.682 1.00 86.12 188 ARG A O 1
ATOM 1435 N N . GLY A 1 189 ? 14.015 2.993 -14.898 1.00 89.44 189 GLY A N 1
ATOM 1436 C CA . GLY A 1 189 ? 13.290 3.315 -13.676 1.00 89.44 189 GLY A CA 1
ATOM 1437 C C . GLY A 1 189 ? 14.261 3.754 -12.586 1.00 89.44 189 GLY A C 1
ATOM 1438 O O . GLY A 1 189 ? 15.353 3.196 -12.467 1.00 89.44 189 GLY A O 1
ATOM 1439 N N . THR A 1 190 ? 13.863 4.739 -11.791 1.00 93.44 190 THR A N 1
ATOM 1440 C CA . THR A 1 190 ? 14.639 5.240 -10.655 1.00 93.44 190 THR A CA 1
ATOM 1441 C C . THR A 1 190 ? 14.058 4.724 -9.346 1.00 93.44 190 THR A C 1
ATOM 1443 O O . THR A 1 190 ? 12.840 4.654 -9.170 1.00 93.44 190 THR A O 1
ATOM 1446 N N . LEU A 1 191 ? 14.937 4.355 -8.423 1.00 94.88 191 LEU A N 1
ATOM 1447 C CA . LEU A 1 191 ? 14.609 4.026 -7.042 1.00 94.88 191 LEU A CA 1
ATOM 1448 C C . LEU A 1 191 ? 15.429 4.931 -6.135 1.00 94.88 191 LEU A C 1
ATOM 1450 O O . LEU A 1 191 ? 16.638 5.052 -6.323 1.00 94.88 191 LEU A O 1
ATOM 1454 N N . SER A 1 192 ? 14.769 5.520 -5.147 1.00 94.94 192 SER A N 1
ATOM 1455 C CA . SER A 1 192 ? 15.395 6.415 -4.182 1.00 94.94 192 SER A CA 1
ATOM 1456 C C . SER A 1 192 ? 14.998 5.996 -2.774 1.00 94.94 192 SER A C 1
ATOM 1458 O O . SER A 1 192 ? 13.814 5.845 -2.476 1.00 94.94 192 SER A O 1
ATOM 1460 N N . ILE A 1 193 ? 15.980 5.806 -1.903 1.00 95.50 193 ILE A N 1
ATOM 1461 C CA . ILE A 1 193 ? 15.781 5.504 -0.485 1.00 95.50 193 ILE A CA 1
ATOM 1462 C C . ILE A 1 193 ? 16.115 6.757 0.308 1.00 95.50 193 ILE A C 1
ATOM 1464 O O . ILE A 1 193 ? 17.166 7.358 0.109 1.00 95.50 193 ILE A O 1
ATOM 1468 N N . HIS A 1 194 ? 15.224 7.141 1.208 1.00 94.25 194 HIS A N 1
ATOM 1469 C CA . HIS A 1 194 ? 15.304 8.364 1.992 1.00 94.25 194 HIS A CA 1
ATOM 1470 C C . HIS A 1 194 ? 15.210 8.030 3.476 1.00 94.25 194 HIS A C 1
ATOM 1472 O O . HIS A 1 194 ? 14.566 7.053 3.856 1.00 94.25 194 HIS A O 1
ATOM 1478 N N . ASN A 1 195 ? 15.809 8.877 4.307 1.00 91.81 195 ASN A N 1
ATOM 1479 C CA . ASN A 1 195 ? 15.673 8.820 5.754 1.00 91.81 195 ASN A CA 1
ATOM 1480 C C . ASN A 1 195 ? 15.174 10.180 6.255 1.00 91.81 195 ASN A C 1
ATOM 1482 O O . ASN A 1 195 ? 15.782 11.204 5.948 1.00 91.81 195 ASN A O 1
ATOM 1486 N N . LEU A 1 196 ? 14.087 10.185 7.030 1.00 88.88 196 LEU A N 1
ATOM 1487 C CA . LEU A 1 196 ? 13.518 11.387 7.644 1.00 88.88 196 LEU A CA 1
ATOM 1488 C C . LEU A 1 196 ? 14.515 12.168 8.511 1.00 88.88 196 LEU A C 1
ATOM 1490 O O . LEU A 1 196 ? 14.412 13.389 8.580 1.00 88.88 196 LEU A O 1
ATOM 1494 N N . ALA A 1 197 ? 15.468 11.489 9.155 1.00 83.62 197 ALA A N 1
ATOM 1495 C CA . ALA A 1 197 ? 16.506 12.143 9.953 1.00 83.62 197 ALA A CA 1
ATOM 1496 C C . ALA A 1 197 ? 17.496 12.944 9.085 1.00 83.62 197 ALA A C 1
ATOM 1498 O O . ALA A 1 197 ? 18.141 13.874 9.567 1.00 83.62 197 ALA A O 1
ATOM 1499 N N . HIS A 1 198 ? 17.608 12.609 7.796 1.00 78.00 198 HIS A N 1
ATOM 1500 C CA . HIS A 1 198 ? 18.459 13.310 6.844 1.00 78.00 198 HIS A CA 1
ATOM 1501 C C . HIS A 1 198 ? 17.689 14.512 6.262 1.00 78.00 198 HIS A C 1
ATOM 1503 O O . HIS A 1 198 ? 17.129 14.475 5.164 1.00 78.00 198 HIS A O 1
ATOM 1509 N N . ASP A 1 199 ? 17.643 15.604 7.028 1.00 59.69 199 ASP A N 1
ATOM 1510 C CA . ASP A 1 199 ? 16.765 16.767 6.796 1.00 59.69 199 ASP A CA 1
ATOM 1511 C C . ASP A 1 199 ? 16.988 17.483 5.439 1.00 59.69 199 ASP A C 1
ATOM 1513 O O . ASP A 1 199 ? 16.125 18.192 4.918 1.00 59.69 199 ASP A O 1
ATOM 1517 N N . GLN A 1 200 ? 18.105 17.213 4.758 1.00 65.94 200 GLN A N 1
ATOM 1518 C CA . GLN A 1 200 ? 18.428 17.831 3.465 1.00 65.94 200 GLN A CA 1
ATOM 1519 C C . GLN A 1 200 ? 17.588 17.320 2.285 1.00 65.94 200 GLN A C 1
ATOM 1521 O O . GLN A 1 200 ? 17.649 17.888 1.198 1.00 65.94 200 GLN A O 1
ATOM 1526 N N . GLY A 1 201 ? 16.779 16.268 2.458 1.00 67.25 201 GLY A N 1
ATOM 1527 C CA . GLY A 1 201 ? 15.889 15.782 1.392 1.00 67.25 201 GLY A CA 1
ATOM 1528 C C . GLY A 1 201 ? 16.580 15.096 0.225 1.00 67.25 201 GLY A C 1
ATOM 1529 O O . GLY A 1 201 ? 15.914 14.743 -0.742 1.00 67.25 201 GLY A O 1
ATOM 1530 N N . GLN A 1 202 ? 17.891 14.899 0.325 1.00 82.88 202 GLN A N 1
ATOM 1531 C CA . GLN A 1 202 ? 18.626 14.044 -0.586 1.00 82.88 202 GLN A CA 1
ATOM 1532 C C . GLN A 1 202 ? 18.407 12.579 -0.196 1.00 82.88 202 GLN A C 1
ATOM 1534 O O . GLN A 1 202 ? 18.362 12.260 0.998 1.00 82.88 202 GLN A O 1
ATOM 1539 N N . PRO A 1 203 ? 18.262 11.685 -1.180 1.00 89.81 203 PRO A N 1
ATOM 1540 C CA . PRO A 1 203 ? 18.185 10.262 -0.913 1.00 89.81 203 PRO A CA 1
ATOM 1541 C C . PRO A 1 203 ? 19.517 9.751 -0.354 1.00 89.81 203 PRO A C 1
ATOM 1543 O O . PRO A 1 203 ? 20.591 10.145 -0.803 1.00 89.81 203 PRO A O 1
ATOM 1546 N N . VAL A 1 204 ? 19.433 8.824 0.598 1.00 92.25 204 VAL A N 1
ATOM 1547 C CA . VAL A 1 204 ? 20.576 8.064 1.126 1.00 92.25 204 VAL A CA 1
ATOM 1548 C C . VAL A 1 204 ? 21.131 7.128 0.049 1.00 92.25 204 VAL A C 1
ATOM 1550 O O . VAL A 1 204 ? 22.333 6.904 -0.036 1.00 92.25 204 VAL A O 1
ATOM 1553 N N . LEU A 1 205 ? 20.253 6.601 -0.809 1.00 93.19 205 LEU A N 1
ATOM 1554 C CA . LEU A 1 205 ? 20.625 5.752 -1.936 1.00 93.19 205 LEU A CA 1
ATOM 1555 C C . LEU A 1 205 ? 19.755 6.081 -3.142 1.00 93.19 205 LEU A C 1
ATOM 1557 O O . LEU A 1 205 ? 18.536 6.170 -3.022 1.00 93.19 205 LEU A O 1
ATOM 1561 N N . THR A 1 206 ? 20.378 6.200 -4.314 1.00 93.62 206 THR A N 1
ATOM 1562 C CA . THR A 1 206 ? 19.678 6.253 -5.604 1.00 93.62 206 THR A CA 1
ATOM 1563 C C . THR A 1 206 ? 20.191 5.142 -6.505 1.00 93.62 206 THR A C 1
ATOM 1565 O O . THR A 1 206 ? 21.398 4.968 -6.662 1.00 93.62 206 THR A O 1
ATOM 1568 N N . ALA A 1 207 ? 19.276 4.402 -7.121 1.00 93.00 207 ALA A N 1
ATOM 1569 C CA . ALA A 1 207 ? 19.583 3.343 -8.067 1.00 93.00 207 ALA A CA 1
ATOM 1570 C C . ALA A 1 207 ? 18.759 3.501 -9.347 1.00 93.00 207 ALA A C 1
ATOM 1572 O O . ALA A 1 207 ? 17.652 4.039 -9.346 1.00 93.00 207 ALA A O 1
ATOM 1573 N N . THR A 1 208 ? 19.305 3.006 -10.456 1.00 92.88 208 THR A N 1
ATOM 1574 C CA . THR A 1 208 ? 18.597 2.913 -11.736 1.00 92.88 208 THR A CA 1
ATOM 1575 C C . THR A 1 208 ? 18.455 1.451 -12.125 1.00 92.88 208 THR A C 1
ATOM 1577 O O . THR A 1 208 ? 19.441 0.713 -12.119 1.00 92.88 208 THR A O 1
ATOM 1580 N N . VAL A 1 209 ? 17.246 1.040 -12.503 1.00 90.81 209 VAL A N 1
ATOM 1581 C CA . VAL A 1 209 ? 16.945 -0.323 -12.958 1.00 90.81 209 VAL A CA 1
ATOM 1582 C C . VAL A 1 209 ? 16.288 -0.326 -14.348 1.00 90.81 209 VAL A C 1
ATOM 1584 O O . VAL A 1 209 ? 15.523 0.588 -14.671 1.00 90.81 209 VAL A O 1
ATOM 1587 N N . PRO A 1 210 ? 16.565 -1.333 -15.201 1.00 85.94 210 PRO A N 1
ATOM 1588 C CA . PRO A 1 210 ? 15.885 -1.511 -16.484 1.00 85.94 210 PRO A CA 1
ATOM 1589 C C . PRO A 1 210 ? 14.419 -1.914 -16.281 1.00 85.94 210 PRO A C 1
ATOM 1591 O O . PRO A 1 210 ? 14.117 -3.094 -16.081 1.00 85.94 210 PRO A O 1
ATOM 1594 N N . VAL A 1 211 ? 13.528 -0.919 -16.361 1.00 85.94 211 VAL A N 1
ATOM 1595 C CA . VAL A 1 211 ? 12.113 -0.977 -15.947 1.00 85.94 211 VAL A CA 1
ATOM 1596 C C . VAL A 1 211 ? 11.971 -1.296 -14.456 1.00 85.94 211 VAL A C 1
ATOM 1598 O O . VAL A 1 211 ? 12.582 -2.229 -13.946 1.00 85.94 211 VAL A O 1
ATOM 1601 N N . ILE A 1 212 ? 11.154 -0.522 -13.744 1.00 90.38 212 ILE A N 1
ATOM 1602 C CA . ILE A 1 212 ? 10.868 -0.758 -12.327 1.00 90.38 212 ILE A CA 1
ATOM 1603 C C . ILE A 1 212 ? 9.406 -1.149 -12.139 1.00 90.38 212 ILE A C 1
ATOM 1605 O O . ILE A 1 212 ? 8.520 -0.584 -12.778 1.00 90.38 212 ILE A O 1
ATOM 1609 N N . SER A 1 213 ? 9.156 -2.124 -11.272 1.00 90.06 213 SER A N 1
ATOM 1610 C CA . SER A 1 213 ? 7.816 -2.579 -10.907 1.00 90.06 213 SER A CA 1
ATOM 1611 C C . SER A 1 213 ? 7.825 -3.167 -9.505 1.00 90.06 213 SER A C 1
ATOM 1613 O O . SER A 1 213 ? 8.668 -4.010 -9.205 1.00 90.06 213 SER A O 1
ATOM 1615 N N . GLY A 1 214 ? 6.855 -2.797 -8.674 1.00 91.00 214 GLY A N 1
ATOM 1616 C CA . GLY A 1 214 ? 6.782 -3.292 -7.303 1.00 91.00 214 GLY A CA 1
ATOM 1617 C C . GLY A 1 214 ? 7.910 -2.764 -6.411 1.00 91.00 214 GLY A C 1
ATOM 1618 O O . GLY A 1 214 ? 9.003 -2.421 -6.860 1.00 91.00 214 GLY A O 1
ATOM 1619 N N . LEU A 1 215 ? 7.619 -2.694 -5.120 1.00 96.06 215 LEU A N 1
ATOM 1620 C CA . LEU A 1 215 ? 8.516 -2.186 -4.098 1.00 96.06 215 LEU A CA 1
ATOM 1621 C C . LEU A 1 215 ? 8.108 -2.827 -2.780 1.00 96.06 215 LEU A C 1
ATOM 1623 O O . LEU A 1 215 ? 6.935 -2.787 -2.398 1.00 96.06 215 LEU A O 1
ATOM 1627 N N . SER A 1 216 ? 9.071 -3.414 -2.085 1.00 96.50 216 SER A N 1
ATOM 1628 C CA . SER A 1 216 ? 8.843 -4.033 -0.785 1.00 96.50 216 SER A CA 1
ATOM 1629 C C . SER A 1 216 ? 10.086 -3.945 0.079 1.00 96.50 216 SER A C 1
ATOM 1631 O O . SER A 1 216 ? 11.205 -3.995 -0.428 1.00 96.50 216 SER A O 1
ATOM 1633 N N . TRP A 1 217 ? 9.879 -3.897 1.387 1.00 96.88 217 TRP A N 1
ATOM 1634 C CA . TRP A 1 217 ? 10.941 -4.041 2.371 1.00 96.88 217 TRP A CA 1
ATOM 1635 C C . TRP A 1 217 ? 10.898 -5.434 2.980 1.00 96.88 217 TRP A C 1
ATOM 1637 O O . TRP A 1 217 ? 9.820 -5.995 3.190 1.00 96.88 217 TRP A O 1
ATOM 1647 N N . HIS A 1 218 ? 12.070 -5.978 3.287 1.00 95.81 218 HIS A N 1
ATOM 1648 C CA . HIS A 1 218 ? 12.172 -7.175 4.103 1.00 95.81 218 HIS A CA 1
ATOM 1649 C C . HIS A 1 218 ? 11.580 -6.916 5.496 1.00 95.81 218 HIS A C 1
ATOM 1651 O O . HIS A 1 218 ? 11.664 -5.810 6.028 1.00 95.81 218 HIS A O 1
ATOM 1657 N N . HIS A 1 219 ? 10.971 -7.941 6.093 1.00 90.56 219 HIS A N 1
ATOM 1658 C CA . HIS A 1 219 ? 10.237 -7.781 7.348 1.00 90.56 219 HIS A CA 1
ATOM 1659 C C . HIS A 1 219 ? 11.150 -7.478 8.547 1.00 90.56 219 HIS A C 1
ATOM 1661 O O . HIS A 1 219 ? 10.755 -6.736 9.436 1.00 90.56 219 HIS A O 1
ATOM 1667 N N . THR A 1 220 ? 12.369 -8.029 8.560 1.00 92.56 220 THR A N 1
ATOM 1668 C CA . THR A 1 220 ? 13.302 -7.938 9.704 1.00 92.56 220 THR A CA 1
ATOM 1669 C C . THR A 1 220 ? 14.657 -7.311 9.380 1.00 92.56 220 THR A C 1
ATOM 1671 O O . THR A 1 220 ? 15.462 -7.110 10.281 1.00 92.56 220 THR A O 1
ATOM 1674 N N . LEU A 1 221 ? 14.932 -7.006 8.108 1.00 93.69 221 LEU A N 1
ATOM 1675 C CA . LEU A 1 221 ? 16.213 -6.442 7.670 1.00 93.69 221 LEU A CA 1
ATOM 1676 C C . LEU A 1 221 ? 15.961 -5.127 6.924 1.00 93.69 221 LEU A C 1
ATOM 1678 O O . LEU A 1 221 ? 14.932 -5.025 6.251 1.00 93.69 221 LEU A O 1
ATOM 1682 N N . PRO A 1 222 ? 16.892 -4.155 6.952 1.00 93.12 222 PRO A N 1
ATOM 1683 C CA . PRO A 1 222 ? 16.814 -2.935 6.146 1.00 93.12 222 PRO A CA 1
ATOM 1684 C C . PRO A 1 222 ? 17.150 -3.220 4.668 1.00 93.12 222 PRO A C 1
ATOM 1686 O O . PRO A 1 222 ? 17.991 -2.576 4.052 1.00 93.12 222 PRO A O 1
ATOM 1689 N N . LEU A 1 223 ? 16.505 -4.235 4.095 1.00 95.62 223 LEU A N 1
ATOM 1690 C CA . LEU A 1 223 ? 16.689 -4.706 2.729 1.00 95.62 223 LEU A CA 1
ATOM 1691 C C . LEU A 1 223 ? 15.479 -4.275 1.899 1.00 95.62 223 LEU A C 1
ATOM 1693 O O . LEU A 1 223 ? 14.359 -4.734 2.134 1.00 95.62 223 LEU A O 1
ATOM 1697 N N . CYS A 1 224 ? 15.707 -3.393 0.934 1.00 96.62 224 CYS A N 1
ATOM 1698 C CA . CYS A 1 224 ? 14.697 -2.942 -0.017 1.00 96.62 224 CYS A CA 1
ATOM 1699 C C . CYS A 1 224 ? 14.783 -3.780 -1.293 1.00 96.62 224 CYS A C 1
ATOM 1701 O O . CYS A 1 224 ? 15.881 -4.029 -1.788 1.00 96.62 224 CYS A O 1
ATOM 1703 N N . ALA A 1 225 ? 13.642 -4.190 -1.841 1.00 96.88 225 ALA A N 1
ATOM 1704 C CA . ALA A 1 225 ? 13.558 -4.947 -3.080 1.00 96.88 225 ALA A CA 1
ATOM 1705 C C . ALA A 1 225 ? 12.602 -4.283 -4.075 1.00 96.88 225 ALA A C 1
ATOM 1707 O O . ALA A 1 225 ? 11.529 -3.804 -3.697 1.00 96.88 225 ALA A O 1
ATOM 1708 N N . CYS A 1 226 ? 12.963 -4.309 -5.356 1.00 95.69 226 CYS A N 1
ATOM 1709 C CA . CYS A 1 226 ? 12.062 -3.962 -6.450 1.00 95.69 226 CYS A CA 1
ATOM 1710 C C . CYS A 1 226 ? 12.173 -4.979 -7.590 1.00 95.69 226 CYS A C 1
ATOM 1712 O O . CYS A 1 226 ? 13.208 -5.621 -7.798 1.00 95.69 226 CYS A O 1
ATOM 1714 N N . GLY A 1 227 ? 11.086 -5.146 -8.333 1.00 92.75 227 GLY A N 1
ATOM 1715 C CA . GLY A 1 227 ? 11.082 -5.927 -9.561 1.00 92.75 227 GLY A CA 1
ATOM 1716 C C . GLY A 1 227 ? 11.578 -5.091 -10.738 1.00 92.75 227 GLY A C 1
ATOM 1717 O O . GLY A 1 227 ? 11.343 -3.885 -10.813 1.00 92.75 227 GLY A O 1
ATOM 1718 N N . GLY A 1 228 ? 12.232 -5.751 -11.683 1.00 88.50 228 GLY A N 1
ATOM 1719 C CA . GLY A 1 228 ? 12.517 -5.209 -13.004 1.00 88.50 228 GLY A CA 1
ATOM 1720 C C . GLY A 1 228 ? 12.323 -6.266 -14.082 1.00 88.50 228 GLY A C 1
ATOM 1721 O O . GLY A 1 228 ? 11.735 -7.324 -13.845 1.00 88.50 228 GLY A O 1
ATOM 1722 N N . ASN A 1 229 ? 12.823 -6.006 -15.290 1.00 87.88 229 ASN A N 1
ATOM 1723 C CA . ASN A 1 229 ? 12.633 -6.938 -16.402 1.00 87.88 229 ASN A CA 1
ATOM 1724 C C . ASN A 1 229 ? 13.328 -8.293 -16.141 1.00 87.88 229 ASN A C 1
ATOM 1726 O O . ASN A 1 229 ? 14.549 -8.412 -16.270 1.00 87.88 229 ASN A O 1
ATOM 1730 N N . ARG A 1 230 ? 12.535 -9.317 -15.785 1.00 89.62 230 ARG A N 1
ATOM 1731 C CA . ARG A 1 230 ? 12.974 -10.694 -15.466 1.00 89.62 230 ARG A CA 1
ATOM 1732 C C . ARG A 1 230 ? 13.992 -10.787 -14.320 1.00 89.62 230 ARG A C 1
ATOM 1734 O O . ARG A 1 230 ? 14.748 -11.755 -14.250 1.00 89.62 230 ARG A O 1
ATOM 1741 N N . ARG A 1 231 ? 14.054 -9.780 -13.445 1.00 93.25 231 ARG A N 1
ATOM 1742 C CA . ARG A 1 231 ? 14.992 -9.724 -12.313 1.00 93.25 231 ARG A CA 1
ATOM 1743 C C . ARG A 1 231 ? 14.330 -9.101 -11.094 1.00 93.25 231 ARG A C 1
ATOM 1745 O O . ARG A 1 231 ? 13.459 -8.249 -11.231 1.00 93.25 231 ARG A O 1
ATOM 1752 N N . ILE A 1 232 ? 14.799 -9.502 -9.919 1.00 95.31 232 ILE A N 1
ATOM 1753 C CA . ILE A 1 232 ? 14.527 -8.814 -8.658 1.00 95.31 232 ILE A CA 1
ATOM 1754 C C . ILE A 1 232 ? 15.837 -8.160 -8.234 1.00 95.31 232 ILE A C 1
ATOM 1756 O O . ILE A 1 232 ? 16.880 -8.813 -8.206 1.00 95.31 232 ILE A O 1
ATOM 1760 N N . TYR A 1 233 ? 15.780 -6.868 -7.947 1.00 95.56 233 TYR A N 1
ATOM 1761 C CA . TYR A 1 233 ? 16.900 -6.094 -7.436 1.00 95.56 233 TYR A CA 1
ATOM 1762 C C . TYR A 1 233 ? 16.704 -5.886 -5.942 1.00 95.56 233 TYR A C 1
ATOM 1764 O O . TYR A 1 233 ? 15.583 -5.641 -5.499 1.00 95.56 233 TYR A O 1
ATOM 1772 N N . MET A 1 234 ? 17.783 -6.006 -5.173 1.00 96.50 234 MET A N 1
ATOM 1773 C CA . MET A 1 234 ? 17.755 -5.850 -3.724 1.00 96.50 234 MET A CA 1
ATOM 1774 C C . MET A 1 234 ? 18.925 -4.984 -3.269 1.00 96.50 234 MET A C 1
ATOM 1776 O O . MET A 1 234 ? 20.039 -5.141 -3.769 1.00 96.50 234 MET A O 1
ATOM 1780 N N . TRP A 1 235 ? 18.671 -4.101 -2.310 1.00 95.81 235 TRP A N 1
ATOM 1781 C CA . TRP A 1 235 ? 19.665 -3.218 -1.707 1.00 95.81 235 TRP A CA 1
ATOM 1782 C C . TRP A 1 235 ? 19.561 -3.306 -0.197 1.00 95.81 235 TRP A C 1
ATOM 1784 O O . TRP A 1 235 ? 18.514 -2.994 0.374 1.00 95.81 235 TRP A O 1
ATOM 1794 N N . LEU A 1 236 ? 20.643 -3.747 0.439 1.00 94.31 236 LEU A N 1
ATOM 1795 C CA . LEU A 1 236 ? 20.794 -3.636 1.879 1.00 94.31 236 LEU A CA 1
ATOM 1796 C C . LEU A 1 236 ? 21.206 -2.198 2.193 1.00 94.31 236 LEU A C 1
ATOM 1798 O O . LEU A 1 236 ? 22.162 -1.688 1.612 1.00 94.31 236 LEU A O 1
ATOM 1802 N N . VAL A 1 237 ? 20.455 -1.546 3.071 1.00 90.25 237 VAL A N 1
ATOM 1803 C CA . VAL A 1 237 ? 20.734 -0.187 3.524 1.00 90.25 237 VAL A CA 1
ATOM 1804 C C . VAL A 1 237 ? 21.382 -0.293 4.892 1.00 90.25 237 VAL A C 1
ATOM 1806 O O . VAL A 1 237 ? 20.724 -0.636 5.872 1.00 90.25 237 VAL A O 1
ATOM 1809 N N . GLU A 1 238 ? 22.681 -0.039 4.941 1.00 78.38 238 GLU A N 1
ATOM 1810 C CA . GLU A 1 238 ? 23.394 0.141 6.201 1.00 78.38 238 GLU A CA 1
ATOM 1811 C C . GLU A 1 238 ? 23.101 1.562 6.698 1.00 78.38 238 GLU A C 1
ATOM 1813 O O . GLU A 1 238 ? 23.206 2.523 5.930 1.00 78.38 238 GLU A O 1
ATOM 1818 N N . LEU A 1 239 ? 22.623 1.667 7.939 1.00 66.50 239 LEU A N 1
ATOM 1819 C CA . LEU A 1 239 ? 22.274 2.927 8.599 1.00 66.50 239 LEU A CA 1
ATOM 1820 C C . LEU A 1 239 ? 23.413 3.411 9.488 1.00 66.50 239 LEU A C 1
ATOM 1822 O O . LEU A 1 239 ? 24.012 2.550 10.172 1.00 66.50 239 LEU A O 1
#

Nearest PDB structures (foldseek):
  7r5j-assembly1_S0  TM=9.407E-01  e=3.521E-24  Homo sapiens
  7vop-assembly1_N  TM=9.117E-01  e=1.471E-20  Xenopus laevis
  5a9q-assembly1_2  TM=8.230E-01  e=4.109E-17  Homo sapiens
  5igo-assembly2_B  TM=8.570E-01  e=4.795E-10  Arabidopsis thaliana
  7mxg-assembly1_B-2  TM=8.292E-01  e=9.283E-09  Homo sapiens

Radius of gyration: 17.62 Å; Cα contacts (8 Å, |Δi|>4): 678; chains: 1; bounding box: 43×50×38 Å

Sequence (239 aa):
NFIFRFCTGAEDGSIRLFTYGPSGTGEGQELGGHRFFVNAVAFEPTEGQQLASVGDDRTCRIWTLDGVSKACFPLKFSGISVCWLSNDPDKILVAEKAGVVRLYSLVDGQPLLSLESEGATLASADWSGVANHYVGAAAGAEWLIWDLNVSSLPRQRKHAHVDGAHQFKWSRVCEGLFATTGCVGKLRGTLSIHNLAHDQGQPVLTATVPVISGLSWHHTLPLCACGGNRRIYMWLVEL

Foldseek 3Di:
DDKDWDWDWAQCQWIWIWIADPVRDIDIDIQHDGRGTWQEKEAQDPPSQKIWTWAQSQKIWIAGPVNDTPDIDGHPAGWNYKYAQNVHNQWMWTDHQQFKIFIAGVVVRDTPAIAGPPRFGWLDKDAALVQRQWIWTFTFQWIFIDGNVPDSYTPDIDGDDPQGWHDKYYALADPQWIKIKHDFPDQWIKIFICGVVVVPPHGPDIDIDRTWADWDHDNHFCKIWIDHDVDIDIDGDDD

InterPro domains:
  IPR001680 WD40 repeat [PF00400] (30-63)
  IPR001680 WD40 repeat [PS50082] (31-66)
  IPR001680 WD40 repeat [SM00320] (24-64)
  IPR001680 WD40 repeat [SM00320] (68-105)
  IPR001680 WD40 repeat [SM00320] (108-147)
  IPR001680 WD40 repeat [SM00320] (202-236)
  IPR015943 WD40/YVTN repeat-like-containing domain superfamily [G3DSA:2.130.10.10] (2-238)
  IPR036322 WD40-repeat-containing domain superfamily [SSF50978] (6-235)
  IPR037626 Nucleoporin Nup37 [PTHR22806] (5-238)

pLDDT: mean 91.67, std 6.53, range [59.69, 98.38]

Solvent-accessible surface area (backbone atoms only — not comparable to full-atom values): 12460 Å² total; per-residue (Å²): 129,62,73,49,73,53,74,46,59,31,74,82,10,40,31,40,39,38,41,29,45,74,85,68,56,69,49,79,46,76,36,79,78,52,80,26,36,31,56,26,68,29,60,36,80,86,83,59,58,34,36,40,37,23,10,65,62,18,35,40,39,32,28,41,82,90,51,50,73,79,44,76,38,82,44,98,44,33,25,52,25,54,41,56,37,85,93,42,79,60,28,34,42,37,30,22,37,75,16,39,35,33,34,30,35,67,88,78,62,42,76,78,46,65,34,52,53,87,77,31,40,38,60,26,48,33,60,26,73,68,48,77,48,36,41,34,27,7,29,47,43,20,36,40,32,31,37,71,89,77,45,51,52,59,75,43,76,47,80,63,32,98,76,15,19,27,46,32,42,44,30,51,65,46,75,57,33,33,39,37,27,28,36,67,87,35,75,68,11,42,37,36,31,35,40,64,87,49,78,82,73,61,56,80,41,77,49,77,38,60,26,44,45,72,76,48,51,38,75,85,46,62,32,41,37,34,34,35,76,95,42,75,47,75,45,76,58,87,129

Organism: Eptatretus burgeri (NCBI:txid7764)

Secondary structure (DSSP, 8-state):
---EEEEEE-TTS-EEEEEE-TT-PEEEEEE---SS-EEEEEE-TTT--EEEEEETTSEEEEEETTS-EEEEEE-SS-EEEEEEETTEEEEEEEEETTTEEEEEETTT--EEEEEE-TTPPEEEEEE-SSSTTEEEEEETTEEEEEETTT-SS-SEEEE--TT-EEEEEE-SSSTTEEEEEEPTT-SSEEEEEEETT-TT---SEEEEESS-EEEEE-SSSSEEEEEETTEEEEEE---

Mean predicted aligned error: 4.8 Å